Protein AF-0000000083313958 (afdb_homodimer)

InterPro domains:
  IPR000086 NUDIX hydrolase domain [PF00293] (34-151)
  IPR000086 NUDIX hydrolase domain [PS51462] (20-155)
  IPR015797 NUDIX hydrolase-like domain superfamily [SSF55811] (18-165)
  IPR020084 NUDIX hydrolase, conserved site [PS00893] (59-80)

Secondary structure (DSSP, 8-state):
-BGGGG----TT-----EEEEEEEEEEEE-TTT--EEEEEEEEPTT-SSSTT-EE-EEEEPPTTS-HHHHHHHHHHHHH----S--EEEEEEEE-----TTSPPPEEEEEEEEEE-S------BTTEEEEEEEGGGGGGS-B-TTHHHHHHHHHS-SSPEEEEEEE-TTSBEEEEEEESS----/-BGGGG----TT-----EEEEEEEEEEEE-TTT--EEEEEEEEPTT-SSSTT-EE-EEEEPPTTS-HHHHHHHHHHHHH----S--EEEEEEEE-----TTSPPPEEEEEEEEEE-S------BTTEEEEEEEGGGGGGS-B-TTHHHHHHHHHS-SSPEEEEEEE-TTSBEEEEEEESS----

Sequence (368 aa):
MNVSEQGVPGPGQRRHQVIPRTLIFLTSVNPTTGGREVLLLKGAPTKRLWANRYNGLGGHVEADEDIHSAARRELREEAGIQVDRLTLRGIVHIQTSTDEQAPRPGVLVFVFHGVSPSREVQTTDEGTPEWIPVNALGSYPLVDDLYELIPRALRPGPIFFGHYRPLADGTMAYAFTEGGDDPGMNVSEQGVPGPGQRRHQVIPRTLIFLTSVNPTTGGREVLLLKGAPTKRLWANRYNGLGGHVEADEDIHSAARRELREEAGIQVDRLTLRGIVHIQTSTDEQAPRPGVLVFVFHGVSPSREVQTTDEGTPEWIPVNALGSYPLVDDLYELIPRALRPGPIFFGHYRPLADGTMAYAFTEGGDDPG

Nearest PDB structures (foldseek):
  3fk9-assembly1_B  TM=8.523E-01  e=1.141E-11  Halalkalibacterium halodurans
  6jvf-assembly2_B  TM=8.477E-01  e=6.234E-11  Homo sapiens
  5lpg-assembly1_B  TM=7.234E-01  e=1.443E-08  Homo sapiens
  6uuf-assembly1_A  TM=7.172E-01  e=6.236E-08  Mycolicibacterium smegmatis MC2 155
  2azw-assembly1_A  TM=6.202E-01  e=2.971E-06  Enterococcus faecalis V583

Foldseek 3Di:
DDPVPPPDDDPPDDDAAAWEKEFEWEWEADPVPRFIWTKWFQADCPDPPNHRATGGFITGDDPPDDPVVRRQVRCCQAWVFGFDDKDFAEKEWEQDDPDPVDGDHTYIYTYIYYYGPDPHTDHDPGGDIDIGGPVCVVVGRHDVCCVVVVVSNPDDDAHKYKYWDADPVGHTDIDMDGPDDDPD/DDPVPPPDDDDPDDDAAAWEKEFEWEWEQDPVPRFIWTKWFQADCPDPPNHRATGGFITGDDPPDDPVVRRQVRCCQAWVFGFDDKDFAEKEWEQDDPDPVDGDHTYIYTYIYYYGPDPHTDHDPGGDIDIGGPVCCVVGRHDVCCVVVVVSNVDDDAHKYKYWDADPVGHTDIDMDGPPDDPD

Structure (mmCIF, N/CA/C/O backbone):
data_AF-0000000083313958-model_v1
#
loop_
_entity.id
_entity.type
_entity.pdbx_description
1 polymer 'NUDIX domain-containing protein'
#
loop_
_atom_site.group_PDB
_atom_site.id
_atom_site.type_symbol
_atom_site.label_atom_id
_atom_site.label_alt_id
_atom_site.label_comp_id
_atom_site.label_asym_id
_atom_site.label_entity_id
_atom_site.label_seq_id
_atom_site.pdbx_PDB_ins_code
_atom_site.Cartn_x
_atom_site.Cartn_y
_atom_site.Cartn_z
_atom_site.occupancy
_atom_site.B_iso_or_equiv
_atom_site.auth_seq_id
_atom_site.auth_comp_id
_atom_site.auth_asym_id
_atom_site.auth_atom_id
_atom_site.pdbx_PDB_model_num
ATOM 1 N N . MET A 1 1 ? -13.508 -5.941 -16.672 1 72 1 MET A N 1
ATOM 2 C CA . MET A 1 1 ? -13.953 -6.023 -15.289 1 72 1 MET A CA 1
ATOM 3 C C . MET A 1 1 ? -14.953 -4.918 -14.977 1 72 1 MET A C 1
ATOM 5 O O . MET A 1 1 ? -14.82 -3.795 -15.469 1 72 1 MET A O 1
ATOM 9 N N . ASN A 1 2 ? -16.031 -5.32 -14.273 1 76.75 2 ASN A N 1
ATOM 10 C CA . ASN A 1 2 ? -17.125 -4.387 -13.977 1 76.75 2 ASN A CA 1
ATOM 11 C C . ASN A 1 2 ? -17.016 -3.846 -12.547 1 76.75 2 ASN A C 1
ATOM 13 O O . ASN A 1 2 ? -16.438 -4.488 -11.68 1 76.75 2 ASN A O 1
ATOM 17 N N . VAL A 1 3 ? -17.578 -2.658 -12.391 1 74.31 3 VAL A N 1
ATOM 18 C CA . VAL A 1 3 ? -17.609 -2.004 -11.086 1 74.31 3 VAL A CA 1
ATOM 19 C C . VAL A 1 3 ? -18.281 -2.922 -10.062 1 74.31 3 VAL A C 1
ATOM 21 O O . VAL A 1 3 ? -17.828 -3.01 -8.914 1 74.31 3 VAL A O 1
ATOM 24 N N . SER A 1 4 ? -19.359 -3.621 -10.445 1 70.12 4 SER A N 1
ATOM 25 C CA . SER A 1 4 ? -20.125 -4.48 -9.555 1 70.12 4 SER A CA 1
ATOM 26 C C . SER A 1 4 ? -19.297 -5.66 -9.07 1 70.12 4 SER A C 1
ATOM 28 O O . SER A 1 4 ? -19.625 -6.293 -8.062 1 70.12 4 SER A O 1
ATOM 30 N N . GLU A 1 5 ? -18.125 -5.898 -9.711 1 72.81 5 GLU A N 1
ATOM 31 C CA . GLU A 1 5 ? -17.297 -7.062 -9.414 1 72.81 5 GLU A CA 1
ATOM 32 C C . GLU A 1 5 ? -16.219 -6.727 -8.383 1 72.81 5 GLU A C 1
ATOM 34 O O . GLU A 1 5 ? -15.422 -7.59 -8 1 72.81 5 GLU A O 1
ATOM 39 N N . GLN A 1 6 ? -16.156 -5.516 -7.887 1 71.31 6 GLN A N 1
ATOM 40 C CA . GLN A 1 6 ? -15.062 -5.094 -7.027 1 71.31 6 GLN A CA 1
ATOM 41 C C . GLN A 1 6 ? -15.305 -5.504 -5.578 1 71.31 6 GLN A C 1
ATOM 43 O O . GLN A 1 6 ? -14.445 -5.305 -4.719 1 71.31 6 GLN A O 1
ATOM 48 N N . GLY A 1 7 ? -16.312 -6.312 -5.195 1 60.56 7 GLY A N 1
ATOM 49 C CA . GLY A 1 7 ? -16.547 -6.938 -3.902 1 60.56 7 GLY A CA 1
ATOM 50 C C . GLY A 1 7 ? -16.75 -5.934 -2.781 1 60.56 7 GLY A C 1
ATOM 51 O O . GLY A 1 7 ? -16.328 -6.172 -1.647 1 60.56 7 GLY A O 1
ATOM 52 N N . VAL A 1 8 ? -17.172 -4.691 -2.996 1 63.84 8 VAL A N 1
ATOM 53 C CA . VAL A 1 8 ? -17.484 -3.764 -1.915 1 63.84 8 VAL A CA 1
ATOM 54 C C . VAL A 1 8 ? -18.75 -4.242 -1.187 1 63.84 8 VAL A C 1
ATOM 56 O O . VAL A 1 8 ? -19.75 -4.566 -1.82 1 63.84 8 VAL A O 1
ATOM 59 N N . PRO A 1 9 ? -18.453 -4.578 0.183 1 59.84 9 PRO A N 1
ATOM 60 C CA . PRO A 1 9 ? -19.594 -5.141 0.906 1 59.84 9 PRO A CA 1
ATOM 61 C C . PRO A 1 9 ? -20.828 -4.25 0.837 1 59.84 9 PRO A C 1
ATOM 63 O O . PRO A 1 9 ? -20.703 -3.023 0.768 1 59.84 9 PRO A O 1
ATOM 66 N N . GLY A 1 10 ? -21.922 -4.922 0.506 1 53.38 10 GLY A N 1
ATOM 67 C CA . GLY A 1 10 ? -23.188 -4.211 0.633 1 53.38 10 GLY A CA 1
ATOM 68 C C . GLY A 1 10 ? -23.422 -3.658 2.027 1 53.38 10 GLY A C 1
ATOM 69 O O . GLY A 1 10 ? -22.578 -3.795 2.906 1 53.38 10 GLY A O 1
ATOM 70 N N . PRO A 1 11 ? -24.609 -2.922 2.213 1 52.34 11 PRO A N 1
ATOM 71 C CA . PRO A 1 11 ? -25.047 -2.449 3.533 1 52.34 11 PRO A CA 1
ATOM 72 C C . PRO A 1 11 ? -25.094 -3.57 4.57 1 52.34 11 PRO A C 1
ATOM 74 O O . PRO A 1 11 ? -25.656 -4.637 4.301 1 52.34 11 PRO A O 1
ATOM 77 N N . GLY A 1 12 ? -24.125 -3.645 5.66 1 53.22 12 GLY A N 1
ATOM 78 C CA . GLY A 1 12 ? -24.125 -4.617 6.746 1 53.22 12 GLY A CA 1
ATOM 79 C C . GLY A 1 12 ? -22.797 -5.336 6.887 1 53.22 12 GLY A C 1
ATOM 80 O O . GLY A 1 12 ? -22.5 -5.906 7.938 1 53.22 12 GLY A O 1
ATOM 81 N N . GLN A 1 13 ? -22.188 -5.77 5.875 1 56.41 13 GLN A N 1
ATOM 82 C CA . GLN A 1 13 ? -20.906 -6.43 6.035 1 56.41 13 GLN A CA 1
ATOM 83 C C . GLN A 1 13 ? -19.781 -5.414 6.285 1 56.41 13 GLN A C 1
ATOM 85 O O . GLN A 1 13 ? -19.609 -4.473 5.508 1 56.41 13 GLN A O 1
ATOM 90 N N . ARG A 1 14 ? -19.297 -5.508 7.5 1 66.12 14 ARG A N 1
ATOM 91 C CA . ARG A 1 14 ? -18.328 -4.496 7.898 1 66.12 14 ARG A CA 1
ATOM 92 C C . ARG A 1 14 ? -16.906 -4.926 7.535 1 66.12 14 ARG A C 1
ATOM 94 O O . ARG A 1 14 ? -16.438 -5.965 8 1 66.12 14 ARG A O 1
ATOM 101 N N . ARG A 1 15 ? -16.484 -4.547 6.348 1 81.12 15 ARG A N 1
ATOM 102 C CA . ARG A 1 15 ? -15.078 -4.738 6.039 1 81.12 15 ARG A CA 1
ATOM 103 C C . ARG A 1 15 ? -14.234 -3.598 6.605 1 81.12 15 ARG A C 1
ATOM 105 O O . ARG A 1 15 ? -14.688 -2.453 6.664 1 81.12 15 ARG A O 1
ATOM 112 N N . HIS A 1 16 ? -13.086 -4.051 7.027 1 89.06 16 HIS A N 1
ATOM 113 C CA . HIS A 1 16 ? -12.172 -3.041 7.547 1 89.06 16 HIS A CA 1
ATOM 114 C C . HIS A 1 16 ? -11.852 -1.988 6.492 1 89.06 16 HIS A C 1
ATOM 116 O O . HIS A 1 16 ? -11.516 -2.326 5.355 1 89.06 16 HIS A O 1
ATOM 122 N N . GLN A 1 17 ? -12.016 -0.768 6.82 1 91.25 17 GLN A N 1
ATOM 123 C CA . GLN A 1 17 ? -11.727 0.348 5.926 1 91.25 17 GLN A CA 1
ATOM 124 C C . GLN A 1 17 ? -10.57 1.191 6.457 1 91.25 17 GLN A C 1
ATOM 126 O O . GLN A 1 17 ? -10.328 1.225 7.664 1 91.25 17 GLN A O 1
ATOM 131 N N . VAL A 1 18 ? -9.891 1.816 5.543 1 94.06 18 VAL A N 1
ATOM 132 C CA . VAL A 1 18 ? -8.758 2.65 5.926 1 94.06 18 VAL A CA 1
ATOM 133 C C . VAL A 1 18 ? -8.781 3.949 5.125 1 94.06 18 VAL A C 1
ATOM 135 O O . VAL A 1 18 ? -9.391 4.02 4.059 1 94.06 18 VAL A O 1
ATOM 138 N N . ILE A 1 19 ? -8.156 4.957 5.688 1 94.12 19 ILE A N 1
ATOM 139 C CA . ILE A 1 19 ? -7.883 6.211 4.988 1 94.12 19 ILE A CA 1
ATOM 140 C C . ILE A 1 19 ? -6.441 6.219 4.484 1 94.12 19 ILE A C 1
ATOM 142 O O . ILE A 1 19 ? -5.5 6.188 5.277 1 94.12 19 ILE A O 1
ATOM 146 N N . PRO A 1 20 ? -6.242 6.234 3.182 1 97.12 20 PRO A N 1
ATOM 147 C CA . PRO A 1 20 ? -4.875 6.262 2.654 1 97.12 20 PRO A CA 1
ATOM 148 C C . PRO A 1 20 ? -4.242 7.648 2.725 1 97.12 20 PRO A C 1
ATOM 150 O O . PRO A 1 20 ? -4.91 8.648 2.443 1 97.12 20 PRO A O 1
ATOM 153 N N . ARG A 1 21 ? -2.955 7.711 3.119 1 97.38 21 ARG A N 1
ATOM 154 C CA . ARG A 1 21 ? -2.154 8.93 3.188 1 97.38 21 ARG A CA 1
ATOM 155 C C . ARG A 1 21 ? -0.746 8.688 2.652 1 97.38 21 ARG A C 1
ATOM 157 O O . ARG A 1 21 ? -0.232 7.57 2.721 1 97.38 21 ARG A O 1
ATOM 164 N N . THR A 1 22 ? -0.188 9.703 2.121 1 98 22 THR A N 1
ATOM 165 C CA . THR A 1 22 ? 1.212 9.641 1.717 1 98 22 THR A CA 1
ATOM 166 C C . THR A 1 22 ? 2.1 10.391 2.707 1 98 22 THR A C 1
ATOM 168 O O . THR A 1 22 ? 1.655 11.344 3.344 1 98 22 THR A O 1
ATOM 171 N N . LEU A 1 23 ? 3.227 9.938 2.938 1 98.31 23 LEU A N 1
ATOM 172 C CA . LEU A 1 23 ? 4.32 10.555 3.678 1 98.31 23 LEU A CA 1
ATOM 173 C C . LEU A 1 23 ? 5.613 10.508 2.875 1 98.31 23 LEU A C 1
ATOM 175 O O . LEU A 1 23 ? 6.086 9.43 2.506 1 98.31 23 LEU A O 1
ATOM 179 N N . ILE A 1 24 ? 6.164 11.594 2.584 1 97.62 24 ILE A N 1
ATOM 180 C CA . ILE A 1 24 ? 7.262 11.688 1.63 1 97.62 24 ILE A CA 1
ATOM 181 C C . ILE A 1 24 ? 8.484 12.312 2.307 1 97.62 24 ILE A C 1
ATOM 183 O O . ILE A 1 24 ? 8.375 13.367 2.939 1 97.62 24 ILE A O 1
ATOM 187 N N . PHE A 1 25 ? 9.57 11.711 2.176 1 97.94 25 PHE A N 1
ATOM 188 C CA . PHE A 1 25 ? 10.859 12.242 2.586 1 97.94 25 PHE A CA 1
ATOM 189 C C . PHE A 1 25 ? 11.742 12.516 1.374 1 97.94 25 PHE A C 1
ATOM 191 O O . PHE A 1 25 ? 12.141 11.586 0.669 1 97.94 25 PHE A O 1
ATOM 198 N N . LEU A 1 26 ? 12.016 13.734 1.1 1 96.81 26 LEU A N 1
ATOM 199 C CA . LEU A 1 26 ? 12.984 14.117 0.077 1 96.81 26 LEU A CA 1
ATOM 200 C C . LEU A 1 26 ? 14.352 14.391 0.696 1 96.81 26 LEU A C 1
ATOM 202 O O . LEU A 1 26 ? 14.445 15.023 1.748 1 96.81 26 LEU A O 1
ATOM 206 N N . THR A 1 27 ? 15.352 13.891 0.06 1 97.06 27 THR A N 1
ATOM 207 C CA . THR A 1 27 ? 16.703 14.164 0.546 1 97.06 27 THR A CA 1
ATOM 208 C C . THR A 1 27 ? 17.531 14.891 -0.515 1 97.06 27 THR A C 1
ATOM 210 O O . THR A 1 27 ? 17.188 14.852 -1.7 1 97.06 27 THR A O 1
ATOM 213 N N . SER A 1 28 ? 18.469 15.578 -0.057 1 96.19 28 SER A N 1
ATOM 214 C CA . SER A 1 28 ? 19.469 16.25 -0.876 1 96.19 28 SER A CA 1
ATOM 215 C C . SER A 1 28 ? 20.781 16.406 -0.125 1 96.19 28 SER A C 1
ATOM 217 O O . SER A 1 28 ? 20.828 16.25 1.098 1 96.19 28 SER A O 1
ATOM 219 N N . VAL A 1 29 ? 21.812 16.656 -0.893 1 95.62 29 VAL A N 1
ATOM 220 C CA . VAL A 1 29 ? 23.109 16.906 -0.287 1 95.62 29 VAL A CA 1
ATOM 221 C C . VAL A 1 29 ? 23.328 18.406 -0.127 1 95.62 29 VAL A C 1
ATOM 223 O O . VAL A 1 29 ? 23.141 19.172 -1.078 1 95.62 29 VAL A O 1
ATOM 226 N N . ASN A 1 30 ? 23.609 18.844 1.116 1 95.69 30 ASN A N 1
ATOM 227 C CA . ASN A 1 30 ? 24 20.219 1.345 1 95.69 30 ASN A CA 1
ATOM 228 C C . ASN A 1 30 ? 25.297 20.562 0.627 1 95.69 30 ASN A C 1
ATOM 230 O O . ASN A 1 30 ? 26.344 19.984 0.916 1 95.69 30 ASN A O 1
ATOM 234 N N . PRO A 1 31 ? 25.172 21.516 -0.293 1 93.88 31 PRO A N 1
ATOM 235 C CA . PRO A 1 31 ? 26.375 21.797 -1.085 1 93.88 31 PRO A CA 1
ATOM 236 C C . PRO A 1 31 ? 27.5 22.375 -0.248 1 93.88 31 PRO A C 1
ATOM 238 O O . PRO A 1 31 ? 28.672 22.297 -0.642 1 93.88 31 PRO A O 1
ATOM 241 N N . THR A 1 32 ? 27.219 22.984 0.85 1 94.88 32 THR A N 1
ATOM 242 C CA . THR A 1 32 ? 28.234 23.625 1.696 1 94.88 32 THR A CA 1
ATOM 243 C C . THR A 1 32 ? 28.875 22.594 2.621 1 94.88 32 THR A C 1
ATOM 245 O O . THR A 1 32 ? 30.109 22.5 2.682 1 94.88 32 THR A O 1
ATOM 248 N N . THR A 1 33 ? 28.109 21.75 3.287 1 94.75 33 THR A N 1
ATOM 249 C CA . THR A 1 33 ? 28.609 20.844 4.309 1 94.75 33 THR A CA 1
ATOM 250 C C . THR A 1 33 ? 28.875 19.469 3.723 1 94.75 33 THR A C 1
ATOM 252 O O . THR A 1 33 ? 29.594 18.656 4.32 1 94.75 33 THR A O 1
ATOM 255 N N . GLY A 1 34 ? 28.219 19.109 2.561 1 94.81 34 GLY A N 1
ATOM 256 C CA . GLY A 1 34 ? 28.312 17.797 1.972 1 94.81 34 GLY A CA 1
ATOM 257 C C . GLY A 1 34 ? 27.422 16.766 2.65 1 94.81 34 GLY A C 1
ATOM 258 O O . GLY A 1 34 ? 27.344 15.617 2.221 1 94.81 34 GLY A O 1
ATOM 259 N N . GLY A 1 35 ? 26.75 17.172 3.721 1 96.06 35 GLY A N 1
ATOM 260 C CA . GLY A 1 35 ? 25.906 16.266 4.484 1 96.06 35 GLY A CA 1
ATOM 261 C C . GLY A 1 35 ? 24.562 16.016 3.838 1 96.06 35 GLY A C 1
ATOM 262 O O . GLY A 1 35 ? 24.047 16.859 3.104 1 96.06 35 GLY A O 1
ATOM 263 N N . ARG A 1 36 ? 24.047 14.812 4.082 1 96.62 36 ARG A N 1
ATOM 264 C CA . ARG A 1 36 ? 22.703 14.477 3.615 1 96.62 36 ARG A CA 1
ATOM 265 C C . ARG A 1 36 ? 21.641 15.141 4.492 1 96.62 36 ARG A C 1
ATOM 267 O O . ARG A 1 36 ? 21.734 15.094 5.719 1 96.62 36 ARG A O 1
ATOM 274 N N . GLU A 1 37 ? 20.688 15.805 3.846 1 98.06 37 GLU A N 1
ATOM 275 C CA . GLU A 1 37 ? 19.578 16.453 4.555 1 98.06 37 GLU A CA 1
ATOM 276 C C . GLU A 1 37 ? 18.234 15.938 4.051 1 98.06 37 GLU A C 1
ATOM 278 O O . GLU A 1 37 ? 18.125 15.484 2.912 1 98.06 37 GLU A O 1
ATOM 283 N N . VAL A 1 38 ? 17.266 15.953 4.934 1 98.19 38 VAL A N 1
ATOM 284 C CA . VAL A 1 38 ? 15.906 15.555 4.602 1 98.19 38 VAL A CA 1
ATOM 285 C C . VAL A 1 38 ? 14.977 16.766 4.715 1 98.19 38 VAL A C 1
ATOM 287 O O . VAL A 1 38 ? 15.094 17.562 5.645 1 98.19 38 VAL A O 1
ATOM 290 N N . LEU A 1 39 ? 14.102 16.922 3.713 1 97.25 39 LEU A N 1
ATOM 291 C CA . LEU A 1 39 ? 13.125 18 3.725 1 97.25 39 LEU A CA 1
ATOM 292 C C . LEU A 1 39 ? 11.945 17.656 4.625 1 97.25 39 LEU A C 1
ATOM 294 O O . LEU A 1 39 ? 11.273 16.641 4.422 1 97.25 39 LEU A O 1
ATOM 298 N N . LEU A 1 40 ? 11.68 18.453 5.629 1 97.25 40 LEU A N 1
ATOM 299 C CA . LEU A 1 40 ? 10.531 18.312 6.52 1 97.25 40 LEU A CA 1
ATOM 300 C C . LEU A 1 40 ? 9.711 19.594 6.566 1 97.25 40 LEU A C 1
ATOM 302 O O . LEU A 1 40 ? 10.18 20.656 6.156 1 97.25 40 LEU A O 1
ATOM 306 N N . LEU A 1 41 ? 8.516 19.438 6.891 1 95.31 41 LEU A N 1
ATOM 307 C CA . LEU A 1 41 ? 7.59 20.562 7.027 1 95.31 41 LEU A CA 1
ATOM 308 C C . LEU A 1 41 ? 7.355 20.891 8.5 1 95.31 41 LEU A C 1
ATOM 310 O O . LEU A 1 41 ? 6.852 20.062 9.25 1 95.31 41 LEU A O 1
ATOM 314 N N . LYS A 1 42 ? 7.75 22.062 8.883 1 93.75 42 LYS A N 1
ATOM 315 C CA . LYS A 1 42 ? 7.438 22.547 10.227 1 93.75 42 LYS A CA 1
ATOM 316 C C . LYS A 1 42 ? 6.008 23.078 10.305 1 93.75 42 LYS A C 1
ATOM 318 O O . LYS A 1 42 ? 5.656 24.031 9.617 1 93.75 42 LYS A O 1
ATOM 323 N N . GLY A 1 43 ? 5.23 22.422 11.148 1 89.12 43 GLY A N 1
ATOM 324 C CA . GLY A 1 43 ? 3.846 22.844 11.289 1 89.12 43 GLY A CA 1
ATOM 325 C C . GLY A 1 43 ? 3.707 24.281 11.758 1 89.12 43 GLY A C 1
ATOM 326 O O . GLY A 1 43 ? 4.473 24.734 12.609 1 89.12 43 GLY A O 1
ATOM 327 N N . ALA A 1 44 ? 2.736 24.938 11.172 1 85.94 44 ALA A N 1
ATOM 328 C CA . ALA A 1 44 ? 2.461 26.297 11.617 1 85.94 44 ALA A CA 1
ATOM 329 C C . ALA A 1 44 ? 2.047 26.328 13.086 1 85.94 44 ALA A C 1
ATOM 331 O O . ALA A 1 44 ? 1.425 25.375 13.578 1 85.94 44 ALA A O 1
ATOM 332 N N . PRO A 1 45 ? 2.328 27.438 13.781 1 84.75 45 PRO A N 1
ATOM 333 C CA . PRO A 1 45 ? 1.975 27.547 15.195 1 84.75 45 PRO A CA 1
ATOM 334 C C . PRO A 1 45 ? 0.469 27.469 15.438 1 84.75 45 PRO A C 1
ATOM 336 O O . PRO A 1 45 ? 0.035 27.125 16.547 1 84.75 45 PRO A O 1
ATOM 339 N N . THR A 1 46 ? -0.367 27.672 14.414 1 81.62 46 THR A N 1
ATOM 340 C CA . THR A 1 46 ? -1.816 27.734 14.562 1 81.62 46 THR A CA 1
ATOM 341 C C . THR A 1 46 ? -2.455 26.375 14.328 1 81.62 46 THR A C 1
ATOM 343 O O . THR A 1 46 ? -3.662 26.203 14.523 1 81.62 46 THR A O 1
ATOM 346 N N . LYS A 1 47 ? -1.603 25.422 13.906 1 78.38 47 LYS A N 1
ATOM 347 C CA . LYS A 1 47 ? -2.164 24.109 13.633 1 78.38 47 LYS A CA 1
ATOM 348 C C . LYS A 1 47 ? -2.666 23.438 14.914 1 78.38 47 LYS A C 1
ATOM 350 O O . LYS A 1 47 ? -2.062 23.609 15.977 1 78.38 47 LYS A O 1
ATOM 355 N N . ARG A 1 48 ? -3.811 22.781 14.711 1 72.31 48 ARG A N 1
ATOM 356 C CA . ARG A 1 48 ? -4.41 22.062 15.82 1 72.31 48 ARG A CA 1
ATOM 357 C C . ARG A 1 48 ? -3.518 20.906 16.266 1 72.31 48 ARG A C 1
ATOM 359 O O . ARG A 1 48 ? -3.32 20.688 17.469 1 72.31 48 ARG A O 1
ATOM 366 N N . LEU A 1 49 ? -2.996 20.203 15.273 1 74.69 49 LEU A N 1
ATOM 367 C CA . LEU A 1 49 ? -2.174 19.047 15.57 1 74.69 49 LEU A CA 1
ATOM 368 C C . LEU A 1 49 ? -0.71 19.312 15.234 1 74.69 49 LEU A C 1
ATOM 370 O O . LEU A 1 49 ? -0.405 19.875 14.18 1 74.69 49 LEU A O 1
ATOM 374 N N . TRP A 1 50 ? 0.168 18.953 16.172 1 81.81 50 TRP A N 1
ATOM 375 C CA . TRP A 1 50 ? 1.615 18.938 15.984 1 81.81 50 TRP A CA 1
ATOM 376 C C . TRP A 1 50 ? 2.119 20.344 15.633 1 81.81 50 TRP A C 1
ATOM 378 O O . TRP A 1 50 ? 2.936 20.5 14.719 1 81.81 50 TRP A O 1
ATOM 388 N N . ALA A 1 51 ? 1.566 21.359 16.281 1 81.75 51 ALA A N 1
ATOM 389 C CA . ALA A 1 51 ? 2.061 22.719 16.094 1 81.75 51 ALA A CA 1
ATOM 390 C C . ALA A 1 51 ? 3.557 22.797 16.391 1 81.75 51 ALA A C 1
ATOM 392 O O . ALA A 1 51 ? 4.035 22.266 17.375 1 81.75 51 ALA A O 1
ATOM 393 N N . ASN A 1 52 ? 4.242 23.344 15.398 1 89.38 52 ASN A N 1
ATOM 394 C CA . ASN A 1 52 ? 5.668 23.641 15.516 1 89.38 52 ASN A CA 1
ATOM 395 C C . ASN A 1 52 ? 6.512 22.375 15.484 1 89.38 52 ASN A C 1
ATOM 397 O O . ASN A 1 52 ? 7.695 22.391 15.828 1 89.38 52 ASN A O 1
ATOM 401 N N . ARG A 1 53 ? 5.941 21.281 15.203 1 93.56 53 ARG A N 1
ATOM 402 C CA . ARG A 1 53 ? 6.691 20.047 15.031 1 93.56 53 ARG A CA 1
ATOM 403 C C . ARG A 1 53 ? 6.953 19.75 13.555 1 93.56 53 ARG A C 1
ATOM 405 O O . ARG A 1 53 ? 6.242 20.266 12.688 1 93.56 53 ARG A O 1
ATOM 412 N N . TYR A 1 54 ? 8.039 19.016 13.367 1 95.94 54 TYR A N 1
ATOM 413 C CA . TYR A 1 54 ? 8.414 18.672 12 1 95.94 54 TYR A CA 1
ATOM 414 C C . TYR A 1 54 ? 7.766 17.359 11.578 1 95.94 54 TYR A C 1
ATOM 416 O O . TYR A 1 54 ? 7.77 16.391 12.336 1 95.94 54 TYR A O 1
ATOM 424 N N . ASN A 1 55 ? 7.172 17.406 10.461 1 95.75 55 ASN A N 1
ATOM 425 C CA . ASN A 1 55 ? 6.648 16.203 9.805 1 95.75 55 ASN A CA 1
ATOM 426 C C . ASN A 1 55 ? 7.164 16.078 8.375 1 95.75 55 ASN A C 1
ATOM 428 O O . ASN A 1 55 ? 7.785 17 7.848 1 95.75 55 ASN A O 1
ATOM 432 N N . GLY A 1 56 ? 7.008 14.883 7.828 1 97 56 GLY A N 1
ATOM 433 C CA . GLY A 1 56 ? 7.262 14.773 6.398 1 97 56 GLY A CA 1
ATOM 434 C C . GLY A 1 56 ? 6.262 15.547 5.559 1 97 56 GLY A C 1
ATOM 435 O O . GLY A 1 56 ? 5.352 16.188 6.094 1 97 56 GLY A O 1
ATOM 436 N N . LEU A 1 57 ? 6.516 15.555 4.297 1 95.81 57 LEU A N 1
ATOM 437 C CA . LEU A 1 57 ? 5.523 16.062 3.359 1 95.81 57 LEU A CA 1
ATOM 438 C C . LEU A 1 57 ? 4.496 14.992 3.014 1 95.81 57 LEU A C 1
ATOM 440 O O . LEU A 1 57 ? 4.734 13.805 3.232 1 95.81 57 LEU A O 1
ATOM 444 N N . GLY A 1 58 ? 3.436 15.344 2.518 1 95.88 58 GLY A N 1
ATOM 445 C CA . GLY A 1 58 ? 2.426 14.375 2.133 1 95.88 58 GLY A CA 1
ATOM 446 C C . GLY A 1 58 ? 1.019 14.789 2.51 1 95.88 58 GLY A C 1
ATOM 447 O O . GLY A 1 58 ? 0.786 15.945 2.875 1 95.88 58 GLY A O 1
ATOM 448 N N . GLY A 1 59 ? 0.101 13.875 2.373 1 94.88 59 GLY A N 1
ATOM 449 C CA . GLY A 1 59 ? -1.293 14.188 2.646 1 94.88 59 GLY A CA 1
ATOM 450 C C . GLY A 1 59 ? -2.248 13.102 2.176 1 94.88 59 GLY A C 1
ATOM 451 O O . GLY A 1 59 ? -1.882 11.93 2.111 1 94.88 59 GLY A O 1
ATOM 452 N N . HIS A 1 60 ? -3.451 13.523 1.982 1 94 60 HIS A N 1
ATOM 453 C CA . HIS A 1 60 ? -4.523 12.586 1.681 1 94 60 HIS A CA 1
ATOM 454 C C . HIS A 1 60 ? -4.469 12.133 0.225 1 94 60 HIS A C 1
ATOM 456 O O . HIS A 1 60 ? -4 12.875 -0.642 1 94 60 HIS A O 1
ATOM 462 N N . VAL A 1 61 ? -4.906 10.945 -0.006 1 95.5 61 VAL A N 1
ATOM 463 C CA . VAL A 1 61 ? -5.102 10.414 -1.353 1 95.5 61 VAL A CA 1
ATOM 464 C C . VAL A 1 61 ? -6.547 10.648 -1.793 1 95.5 61 VAL A C 1
ATOM 466 O O . VAL A 1 61 ? -7.48 10.422 -1.019 1 95.5 61 VAL A O 1
ATOM 469 N N . GLU A 1 62 ? -6.707 11.141 -2.996 1 92.62 62 GLU A N 1
ATOM 470 C CA . GLU A 1 62 ? -8.047 11.359 -3.529 1 92.62 62 GLU A CA 1
ATOM 471 C C . GLU A 1 62 ? -8.547 10.141 -4.297 1 92.62 62 GLU A C 1
ATOM 473 O O . GLU A 1 62 ? -7.75 9.289 -4.703 1 92.62 62 GLU A O 1
ATOM 478 N N . ALA A 1 63 ? -9.82 10.055 -4.523 1 89.81 63 ALA A N 1
ATOM 479 C CA . ALA A 1 63 ? -10.445 8.875 -5.117 1 89.81 63 ALA A CA 1
ATOM 480 C C . ALA A 1 63 ? -10 8.688 -6.566 1 89.81 63 ALA A C 1
ATOM 482 O O . ALA A 1 63 ? -9.945 7.562 -7.062 1 89.81 63 ALA A O 1
ATOM 483 N N . ASP A 1 64 ? -9.617 9.719 -7.25 1 90.75 64 ASP A N 1
ATOM 484 C CA . ASP A 1 64 ? -9.398 9.68 -8.695 1 90.75 64 ASP A CA 1
ATOM 485 C C . ASP A 1 64 ? -7.906 9.617 -9.016 1 90.75 64 ASP A C 1
ATOM 487 O O . ASP A 1 64 ? -7.484 9.984 -10.117 1 90.75 64 ASP A O 1
ATOM 491 N N . GLU A 1 65 ? -7.082 9.156 -8.102 1 93.38 65 GLU A N 1
ATOM 492 C CA . GLU A 1 65 ? -5.648 9.039 -8.336 1 93.38 65 GLU A CA 1
ATOM 493 C C . GLU A 1 65 ? -5.07 7.797 -7.668 1 93.38 65 GLU A C 1
ATOM 495 O O . GLU A 1 65 ? -5.688 7.23 -6.762 1 93.38 65 GLU A O 1
ATOM 500 N N . ASP A 1 66 ? -3.91 7.363 -8.195 1 93.69 66 ASP A N 1
ATOM 501 C CA . ASP A 1 66 ? -3.182 6.309 -7.492 1 93.69 66 ASP A CA 1
ATOM 502 C C . ASP A 1 66 ? -2.268 6.898 -6.418 1 93.69 66 ASP A C 1
ATOM 504 O O . ASP A 1 66 ? -2.09 8.117 -6.348 1 93.69 66 ASP A O 1
ATOM 508 N N . ILE A 1 67 ? -1.648 6.031 -5.645 1 95.88 67 ILE A N 1
ATOM 509 C CA . ILE A 1 67 ? -0.885 6.422 -4.465 1 95.88 67 ILE A CA 1
ATOM 510 C C . ILE A 1 67 ? 0.331 7.246 -4.883 1 95.88 67 ILE A C 1
ATOM 512 O O . ILE A 1 67 ? 0.685 8.227 -4.223 1 95.88 67 ILE A O 1
ATOM 516 N N . HIS A 1 68 ? 0.99 6.855 -5.973 1 96 68 HIS A N 1
ATOM 517 C CA . HIS A 1 68 ? 2.18 7.547 -6.457 1 96 68 HIS A CA 1
ATOM 518 C C . HIS A 1 68 ? 1.841 8.953 -6.945 1 96 68 HIS A C 1
ATOM 520 O O . HIS A 1 68 ? 2.553 9.914 -6.633 1 96 68 HIS A O 1
ATOM 526 N N . SER A 1 69 ? 0.764 9.047 -7.715 1 94.44 69 SER A N 1
ATOM 527 C CA . SER A 1 69 ? 0.307 10.344 -8.203 1 94.44 69 SER A CA 1
ATOM 528 C C . SER A 1 69 ? -0.054 11.273 -7.055 1 94.44 69 SER A C 1
ATOM 530 O O . SER A 1 69 ? 0.219 12.477 -7.113 1 94.44 69 SER A O 1
ATOM 532 N N . ALA A 1 70 ? -0.689 10.711 -6.016 1 95.75 70 ALA A N 1
ATOM 533 C CA . ALA A 1 70 ? -1.018 11.5 -4.832 1 95.75 70 ALA A CA 1
ATOM 534 C C . ALA A 1 70 ? 0.241 12.07 -4.184 1 95.75 70 ALA A C 1
ATOM 536 O O . ALA A 1 70 ? 0.279 13.25 -3.818 1 95.75 70 ALA A O 1
ATOM 537 N N . ALA A 1 71 ? 1.284 11.227 -4.07 1 96.25 71 ALA A N 1
ATOM 538 C CA . ALA A 1 71 ? 2.545 11.672 -3.48 1 96.25 71 ALA A CA 1
ATOM 539 C C . ALA A 1 71 ? 3.145 12.828 -4.266 1 96.25 71 ALA A C 1
ATOM 541 O O . ALA A 1 71 ? 3.551 13.836 -3.686 1 96.25 71 ALA A O 1
ATOM 542 N N . ARG A 1 72 ? 3.121 12.727 -5.562 1 94.19 72 ARG A N 1
ATOM 543 C CA . ARG A 1 72 ? 3.689 13.766 -6.422 1 94.19 72 ARG A CA 1
ATOM 544 C C . ARG A 1 72 ? 2.885 15.055 -6.324 1 94.19 72 ARG A C 1
ATOM 546 O O . ARG A 1 72 ? 3.455 16.156 -6.281 1 94.19 72 ARG A O 1
ATOM 553 N N . ARG A 1 73 ? 1.59 14.914 -6.301 1 94.5 73 ARG A N 1
ATOM 554 C CA . ARG A 1 73 ? 0.729 16.078 -6.191 1 94.5 73 ARG A CA 1
ATOM 555 C C . ARG A 1 73 ? 0.962 16.812 -4.871 1 94.5 73 ARG A C 1
ATOM 557 O O . ARG A 1 73 ? 1.118 18.031 -4.852 1 94.5 73 ARG A O 1
ATOM 564 N N . GLU A 1 74 ? 0.977 16.078 -3.775 1 94.75 74 GLU A N 1
ATOM 565 C CA . GLU A 1 74 ? 1.183 16.656 -2.457 1 94.75 74 GLU A CA 1
ATOM 566 C C . GLU A 1 74 ? 2.525 17.375 -2.377 1 94.75 74 GLU A C 1
ATOM 568 O O . GLU A 1 74 ? 2.635 18.438 -1.745 1 94.75 74 GLU A O 1
ATOM 573 N N . LEU A 1 75 ? 3.574 16.828 -2.986 1 92.62 75 LEU A N 1
ATOM 574 C CA . LEU A 1 75 ? 4.883 17.469 -3.008 1 92.62 75 LEU A CA 1
ATOM 575 C C . LEU A 1 75 ? 4.816 18.812 -3.713 1 92.62 75 LEU A C 1
ATOM 577 O O . LEU A 1 75 ? 5.383 19.797 -3.232 1 92.62 75 LEU A O 1
ATOM 581 N N . ARG A 1 76 ? 4.141 18.812 -4.824 1 90.75 76 ARG A N 1
ATOM 582 C CA . ARG A 1 76 ? 3.977 20.062 -5.566 1 90.75 76 ARG A CA 1
ATOM 583 C C . ARG A 1 76 ? 3.189 21.078 -4.754 1 90.75 76 ARG A C 1
ATOM 585 O O . ARG A 1 76 ? 3.568 22.25 -4.688 1 90.75 76 ARG A O 1
ATOM 592 N N . GLU A 1 77 ? 2.115 20.672 -4.121 1 91.62 77 GLU A N 1
ATOM 593 C CA . GLU A 1 77 ? 1.236 21.562 -3.371 1 91.62 77 GLU A CA 1
ATOM 594 C C . GLU A 1 77 ? 1.937 22.109 -2.133 1 91.62 77 GLU A C 1
ATOM 596 O O . GLU A 1 77 ? 1.788 23.297 -1.805 1 91.62 77 GLU A O 1
ATOM 601 N N . GLU A 1 78 ? 2.666 21.297 -1.438 1 91.5 78 GLU A N 1
ATOM 602 C CA . GLU A 1 78 ? 3.195 21.688 -0.132 1 91.5 78 GLU A CA 1
ATOM 603 C C . GLU A 1 78 ? 4.566 22.344 -0.263 1 91.5 78 GLU A C 1
ATOM 605 O O . GLU A 1 78 ? 5 23.062 0.632 1 91.5 78 GLU A O 1
ATOM 610 N N . ALA A 1 79 ? 5.352 22.078 -1.349 1 89.88 79 ALA A N 1
ATOM 611 C CA . ALA A 1 79 ? 6.727 22.562 -1.396 1 89.88 79 ALA A CA 1
ATOM 612 C C . ALA A 1 79 ? 7.082 23.062 -2.789 1 89.88 79 ALA A C 1
ATOM 614 O O . ALA A 1 79 ? 8.188 23.578 -3.012 1 89.88 79 ALA A O 1
ATOM 615 N N . GLY A 1 80 ? 6.191 22.922 -3.766 1 88.31 80 GLY A N 1
ATOM 616 C CA . GLY A 1 80 ? 6.48 23.328 -5.129 1 88.31 80 GLY A CA 1
ATOM 617 C C . GLY A 1 80 ? 7.551 22.5 -5.797 1 88.31 80 GLY A C 1
ATOM 618 O O . GLY A 1 80 ? 8.258 22.969 -6.688 1 88.31 80 GLY A O 1
ATOM 619 N N . ILE A 1 81 ?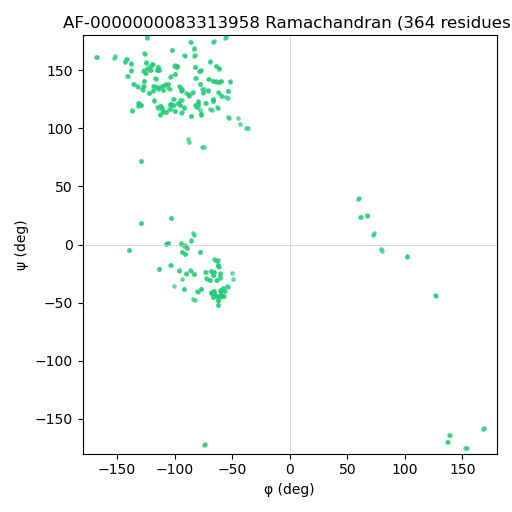 7.746 21.281 -5.367 1 89.06 81 ILE A N 1
ATOM 620 C CA . ILE A 1 81 ? 8.828 20.438 -5.852 1 89.06 81 ILE A CA 1
ATOM 621 C C . ILE A 1 81 ? 8.266 19.328 -6.742 1 89.06 81 ILE A C 1
ATOM 623 O O . ILE A 1 81 ? 7.215 18.766 -6.441 1 89.06 81 ILE A O 1
ATOM 627 N N . GLN A 1 82 ? 8.961 19.125 -7.801 1 87.25 82 GLN A N 1
ATOM 628 C CA . GLN A 1 82 ? 8.711 17.984 -8.664 1 87.25 82 GLN A CA 1
ATOM 629 C C . GLN A 1 82 ? 9.93 17.062 -8.727 1 87.25 82 GLN A C 1
ATOM 631 O O . GLN A 1 82 ? 11.055 17.516 -8.922 1 87.25 82 GLN A O 1
ATOM 636 N N . VAL A 1 83 ? 9.695 15.852 -8.391 1 86.31 83 VAL A N 1
ATOM 637 C CA . VAL A 1 83 ? 10.797 14.906 -8.43 1 86.31 83 VAL A CA 1
ATOM 638 C C . VAL A 1 83 ? 10.523 13.836 -9.492 1 86.31 83 VAL A C 1
ATOM 640 O O . VAL A 1 83 ? 9.367 13.5 -9.758 1 86.31 83 VAL A O 1
ATOM 643 N N . ASP A 1 84 ? 11.609 13.297 -10.078 1 77.75 84 ASP A N 1
ATOM 644 C CA . ASP A 1 84 ? 11.531 12.305 -11.148 1 77.75 84 ASP A CA 1
ATOM 645 C C . ASP A 1 84 ? 11.188 10.922 -10.594 1 77.75 84 ASP A C 1
ATOM 647 O O . ASP A 1 84 ? 10.445 10.164 -11.219 1 77.75 84 ASP A O 1
ATOM 651 N N . ARG A 1 85 ? 11.773 10.656 -9.445 1 88.62 85 ARG A N 1
ATOM 652 C CA . ARG A 1 85 ? 11.625 9.312 -8.906 1 88.62 85 ARG A CA 1
ATOM 653 C C . ARG A 1 85 ? 11.211 9.344 -7.441 1 88.62 85 ARG A C 1
ATOM 655 O O . ARG A 1 85 ? 11.875 9.977 -6.617 1 88.62 85 ARG A O 1
ATOM 662 N N . LEU A 1 86 ? 10.133 8.82 -7.152 1 92.94 86 LEU A N 1
ATOM 663 C CA . LEU A 1 86 ? 9.68 8.539 -5.793 1 92.94 86 LEU A CA 1
ATOM 664 C C . LEU A 1 86 ? 9.562 7.039 -5.555 1 92.94 86 LEU A C 1
ATOM 666 O O . LEU A 1 86 ? 8.836 6.348 -6.266 1 92.94 86 LEU A O 1
ATOM 670 N N . THR A 1 87 ? 10.328 6.566 -4.648 1 93.62 87 THR A N 1
ATOM 671 C CA . THR A 1 87 ? 10.352 5.137 -4.344 1 93.62 87 THR A CA 1
ATOM 672 C C . THR A 1 87 ? 9.531 4.844 -3.086 1 93.62 87 THR A C 1
ATOM 674 O O . THR A 1 87 ? 9.727 5.477 -2.047 1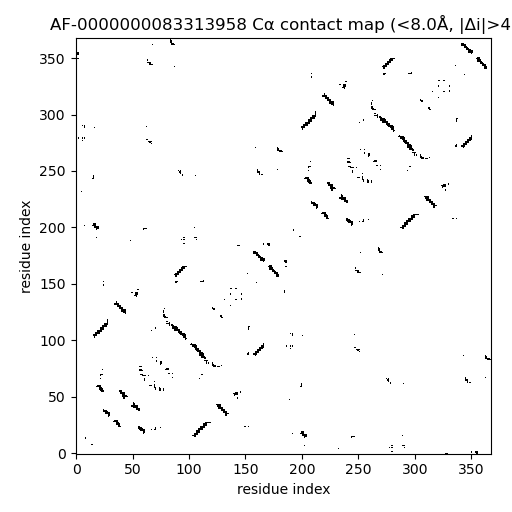 93.62 87 THR A O 1
ATOM 677 N N . LEU A 1 88 ? 8.57 3.938 -3.205 1 95.62 88 LEU A N 1
ATOM 678 C CA . LEU A 1 88 ? 7.863 3.475 -2.018 1 95.62 88 LEU A CA 1
ATOM 679 C C . LEU A 1 88 ? 8.797 2.689 -1.1 1 95.62 88 LEU A C 1
ATOM 681 O O . LEU A 1 88 ? 9.391 1.689 -1.516 1 95.62 88 LEU A O 1
ATOM 685 N N . ARG A 1 89 ? 8.883 3.115 0.152 1 95.88 89 ARG A N 1
ATOM 686 C CA . ARG A 1 89 ? 9.836 2.518 1.077 1 95.88 89 ARG A CA 1
ATOM 687 C C . ARG A 1 89 ? 9.125 1.762 2.191 1 95.88 89 ARG A C 1
ATOM 689 O O . ARG A 1 89 ? 9.727 0.939 2.881 1 95.88 89 ARG A O 1
ATOM 696 N N . GLY A 1 90 ? 7.895 2.109 2.387 1 96.56 90 GLY A N 1
ATOM 697 C CA . GLY A 1 90 ? 7.191 1.442 3.473 1 96.56 90 GLY A CA 1
ATOM 698 C C . GLY A 1 90 ? 5.695 1.687 3.455 1 96.56 90 GLY A C 1
ATOM 699 O O . GLY A 1 90 ? 5.219 2.598 2.775 1 96.56 90 GLY A O 1
ATOM 700 N N . ILE A 1 91 ? 4.945 0.876 4.113 1 97.75 91 ILE A N 1
ATOM 701 C CA . ILE A 1 91 ? 3.51 0.991 4.352 1 97.75 91 ILE A CA 1
ATOM 702 C C . ILE A 1 91 ? 3.213 0.782 5.832 1 97.75 91 ILE A C 1
ATOM 704 O O . ILE A 1 91 ? 3.551 -0.26 6.398 1 97.75 91 ILE A O 1
ATOM 708 N N . VAL A 1 92 ? 2.605 1.757 6.457 1 96.69 92 VAL A N 1
ATOM 709 C CA . VAL A 1 92 ? 2.283 1.678 7.879 1 96.69 92 VAL A CA 1
ATOM 710 C C . VAL A 1 92 ? 0.77 1.6 8.062 1 96.69 92 VAL A C 1
ATOM 712 O O . VAL A 1 92 ? 0.039 2.49 7.625 1 96.69 92 VAL A O 1
ATOM 715 N N . HIS A 1 93 ? 0.312 0.576 8.633 1 96.5 93 HIS A N 1
ATOM 716 C CA . HIS A 1 93 ? -1.085 0.39 9.008 1 96.5 93 HIS A CA 1
ATOM 717 C C . HIS A 1 93 ? -1.34 0.864 10.438 1 96.5 93 HIS A C 1
ATOM 719 O O . HIS A 1 93 ? -0.798 0.298 11.391 1 96.5 93 HIS A O 1
ATOM 725 N N . ILE A 1 94 ? -2.203 1.874 10.586 1 94.12 94 ILE A N 1
ATOM 726 C CA . ILE A 1 94 ? -2.498 2.457 11.891 1 94.12 94 ILE A CA 1
ATOM 727 C C . ILE A 1 94 ? -3.922 2.098 12.305 1 94.12 94 ILE A C 1
ATOM 729 O O . ILE A 1 94 ? -4.891 2.535 11.68 1 94.12 94 ILE A O 1
ATOM 733 N N . GLN A 1 95 ? -4.004 1.322 13.344 1 90.44 95 GLN A N 1
ATOM 734 C CA . GLN A 1 95 ? -5.301 1.009 13.938 1 90.44 95 GLN A CA 1
ATOM 735 C C . GLN A 1 95 ? -5.789 2.152 14.82 1 90.44 95 GLN A C 1
ATOM 737 O O . GLN A 1 95 ? -5.074 2.594 15.727 1 90.44 95 GLN A O 1
ATOM 742 N N . THR A 1 96 ? -6.957 2.691 14.578 1 84.81 96 THR A N 1
ATOM 743 C CA . THR A 1 96 ? -7.414 3.881 15.289 1 84.81 96 THR A CA 1
ATOM 744 C C . THR A 1 96 ? -8.461 3.516 16.344 1 84.81 96 THR A C 1
ATOM 746 O O . THR A 1 96 ? -8.859 4.359 17.141 1 84.81 96 THR A O 1
ATOM 749 N N . SER A 1 97 ? -9.07 2.346 16.266 1 77.25 97 SER A N 1
ATOM 750 C CA . SER A 1 97 ? -10.047 1.931 17.266 1 77.25 97 SER A CA 1
ATOM 751 C C . SER A 1 97 ? -9.914 0.447 17.594 1 77.25 97 SER A C 1
ATOM 753 O O . SER A 1 97 ? -9.492 -0.343 16.75 1 77.25 97 SER A O 1
ATOM 755 N N . THR A 1 98 ? -10.164 0.153 18.828 1 68.44 98 THR A N 1
ATOM 756 C CA . THR A 1 98 ? -10.211 -1.246 19.25 1 68.44 98 THR A CA 1
ATOM 757 C C . THR A 1 98 ? -11.641 -1.68 19.531 1 68.44 98 THR A C 1
ATOM 759 O O . THR A 1 98 ? -11.891 -2.84 19.859 1 68.44 98 THR A O 1
ATOM 762 N N . ASP A 1 99 ? -12.523 -0.714 19.328 1 69.88 99 ASP A N 1
ATOM 763 C CA . ASP A 1 99 ? -13.922 -0.998 19.641 1 69.88 99 ASP A CA 1
ATOM 764 C C . ASP A 1 99 ? -14.633 -1.665 18.469 1 69.88 99 ASP A C 1
ATOM 766 O O . ASP A 1 99 ? -14.945 -1.011 17.469 1 69.88 99 ASP A O 1
ATOM 770 N N . GLU A 1 100 ? -14.953 -2.883 18.625 1 65 100 GLU A N 1
ATOM 771 C CA . GLU A 1 100 ? -15.602 -3.658 17.578 1 65 100 GLU A CA 1
ATOM 772 C C . GLU A 1 100 ? -17.031 -3.162 17.328 1 65 100 GLU A C 1
ATOM 774 O O . GLU A 1 100 ? -17.578 -3.35 16.234 1 65 100 GLU A O 1
ATOM 779 N N . GLN A 1 101 ? -17.609 -2.504 18.344 1 62.81 101 GLN A N 1
ATOM 780 C CA . GLN A 1 101 ? -19 -2.047 18.25 1 62.81 101 GLN A CA 1
ATOM 781 C C . GLN A 1 101 ? -19.078 -0.713 17.516 1 62.81 101 GLN A C 1
ATOM 783 O O . GLN A 1 101 ? -20.156 -0.332 17.047 1 62.81 101 GLN A O 1
ATOM 788 N N . ALA A 1 102 ? -18.016 0.002 17.562 1 64.88 102 ALA A N 1
ATOM 789 C CA . ALA A 1 102 ? -17.969 1.274 16.844 1 64.88 102 ALA A CA 1
ATOM 790 C C . ALA A 1 102 ? -16.719 1.357 15.969 1 64.88 102 ALA A C 1
ATOM 792 O O . ALA A 1 102 ? -15.797 2.117 16.266 1 64.88 102 ALA A O 1
ATOM 793 N N . PRO A 1 103 ? -16.734 0.561 14.883 1 68.69 103 PRO A N 1
ATOM 794 C CA . PRO A 1 103 ? -15.508 0.53 14.07 1 68.69 103 PRO A CA 1
ATOM 795 C C . PRO A 1 103 ? -15.227 1.863 13.383 1 68.69 103 PRO A C 1
ATOM 797 O O . PRO A 1 103 ? -16.156 2.559 12.961 1 68.69 103 PRO A O 1
ATOM 800 N N . ARG A 1 104 ? -14.047 2.424 13.625 1 79.44 104 ARG A N 1
ATOM 801 C CA . ARG A 1 104 ? -13.516 3.561 12.883 1 79.44 104 ARG A CA 1
ATOM 802 C C . ARG A 1 104 ? -12.516 3.105 11.828 1 79.44 104 ARG A C 1
ATOM 804 O O . ARG A 1 104 ? -11.867 2.07 11.984 1 79.44 104 ARG A O 1
ATOM 811 N N . PRO A 1 105 ? -12.531 3.867 10.727 1 87.56 105 PRO A N 1
ATOM 812 C CA . PRO A 1 105 ? -11.5 3.512 9.75 1 87.56 105 PRO A CA 1
ATOM 813 C C . PRO A 1 105 ? -10.086 3.666 10.297 1 87.56 105 PRO A C 1
ATOM 815 O O . PRO A 1 105 ? -9.828 4.566 11.102 1 87.56 105 PRO A O 1
ATOM 818 N N . GLY A 1 106 ? -9.25 2.75 9.969 1 91.5 106 GLY A N 1
ATOM 819 C CA . GLY A 1 106 ? -7.824 2.939 10.211 1 91.5 106 GLY A CA 1
ATOM 820 C C . GLY A 1 106 ? -7.18 3.92 9.25 1 91.5 106 GLY A C 1
ATOM 821 O O . GLY A 1 106 ? -7.875 4.645 8.539 1 91.5 106 GLY A O 1
ATOM 822 N N . VAL A 1 107 ? -5.832 3.988 9.32 1 94.06 107 VAL A N 1
ATOM 823 C CA . VAL A 1 107 ? -5.051 4.809 8.406 1 94.06 107 VAL A CA 1
ATOM 824 C C . VAL A 1 107 ? -3.949 3.965 7.766 1 94.06 107 VAL A C 1
ATOM 826 O O . VAL A 1 107 ? -3.307 3.16 8.445 1 94.06 107 VAL A O 1
ATOM 829 N N . LEU A 1 108 ? -3.803 4.074 6.508 1 96.75 108 LEU A N 1
ATOM 830 C CA . LEU A 1 108 ? -2.674 3.49 5.793 1 96.75 108 LEU A CA 1
ATOM 831 C C . LEU A 1 108 ? -1.741 4.574 5.266 1 96.75 108 LEU A C 1
ATOM 833 O O . LEU A 1 108 ? -2.135 5.383 4.418 1 96.75 108 LEU A O 1
ATOM 837 N N . VAL A 1 109 ? -0.51 4.555 5.777 1 97.69 109 VAL A N 1
ATOM 838 C CA . VAL A 1 109 ? 0.462 5.566 5.379 1 97.69 109 VAL A CA 1
ATOM 839 C C . VAL A 1 109 ? 1.469 4.961 4.402 1 97.69 109 VAL A C 1
ATOM 841 O O . VAL A 1 109 ? 2.143 3.98 4.723 1 97.69 109 VAL A O 1
ATOM 844 N N . PHE A 1 110 ? 1.528 5.52 3.229 1 98.12 110 PHE A N 1
ATOM 845 C CA . PHE A 1 110 ? 2.52 5.133 2.229 1 98.12 110 PHE A CA 1
ATOM 846 C C . PHE A 1 110 ? 3.748 6.031 2.311 1 98.12 110 PHE A C 1
ATOM 848 O O . PHE A 1 110 ? 3.67 7.227 2.01 1 98.12 110 PHE A O 1
ATOM 855 N N . VAL A 1 111 ? 4.879 5.469 2.695 1 97.94 111 VAL A N 1
ATOM 856 C CA . VAL A 1 111 ? 6.105 6.223 2.934 1 97.94 111 VAL A CA 1
ATOM 857 C C . VAL A 1 111 ? 6.98 6.199 1.683 1 97.94 111 VAL A C 1
ATOM 859 O O . VAL A 1 111 ? 7.402 5.129 1.235 1 97.94 111 VAL A O 1
ATOM 862 N N . PHE A 1 112 ? 7.27 7.34 1.135 1 97.25 112 PHE A N 1
ATOM 863 C CA . PHE A 1 112 ? 8.078 7.484 -0.07 1 97.25 112 PHE A CA 1
ATOM 864 C C . PHE A 1 112 ? 9.398 8.18 0.242 1 97.25 112 PHE A C 1
ATOM 866 O O . PHE A 1 112 ? 9.469 9.008 1.159 1 97.25 112 PHE A O 1
ATOM 873 N N . HIS A 1 113 ? 10.375 7.82 -0.542 1 96.81 113 HIS A N 1
ATOM 874 C CA . HIS A 1 113 ? 11.648 8.531 -0.539 1 96.81 113 HIS A CA 1
ATOM 875 C C . HIS A 1 113 ? 12.039 8.969 -1.946 1 96.81 113 HIS A C 1
ATOM 877 O O . HIS A 1 113 ? 11.836 8.227 -2.91 1 96.81 113 HIS A O 1
ATOM 883 N N . GLY A 1 114 ? 12.5 10.141 -2.08 1 94.75 114 GLY A N 1
ATOM 884 C CA . GLY A 1 114 ? 13.078 10.656 -3.312 1 94.75 114 GLY A CA 1
ATOM 885 C C . GLY A 1 114 ? 14.281 11.555 -3.08 1 94.75 114 GLY A C 1
ATOM 886 O O . GLY A 1 114 ? 14.5 12.031 -1.964 1 94.75 114 GLY A O 1
ATOM 887 N N . VAL A 1 115 ? 15.039 11.68 -4.129 1 93.75 115 VAL A N 1
ATOM 888 C CA . VAL A 1 115 ? 16.156 12.633 -4.113 1 93.75 115 VAL A CA 1
ATOM 889 C C . VAL A 1 115 ? 15.773 13.875 -4.91 1 93.75 115 VAL A C 1
ATOM 891 O O . VAL A 1 115 ? 15.383 13.789 -6.074 1 93.75 115 VAL A O 1
ATOM 894 N N . SER A 1 116 ? 15.812 15 -4.203 1 90.5 116 SER A N 1
ATOM 895 C CA . SER A 1 116 ? 15.438 16.234 -4.871 1 90.5 116 SER A CA 1
ATOM 896 C C . SER A 1 116 ? 16.609 16.844 -5.637 1 90.5 116 SER A C 1
ATOM 898 O O . SER A 1 116 ? 17.703 16.984 -5.09 1 90.5 116 SER A O 1
ATOM 900 N N . PRO A 1 117 ? 16.312 17.188 -6.895 1 80.62 117 PRO A N 1
ATOM 901 C CA . PRO A 1 117 ? 17.375 17.844 -7.672 1 80.62 117 PRO A CA 1
ATOM 902 C C . PRO A 1 117 ? 17.609 19.297 -7.234 1 80.62 117 PRO A C 1
ATOM 904 O O . PRO A 1 117 ? 18.656 19.859 -7.523 1 80.62 117 PRO A O 1
ATOM 907 N N . SER A 1 118 ? 16.562 19.891 -6.621 1 84.31 118 SER A N 1
ATOM 908 C CA . SER A 1 118 ? 16.625 21.281 -6.168 1 84.31 118 SER A CA 1
ATOM 909 C C . SER A 1 118 ? 16.391 21.375 -4.664 1 84.31 118 SER A C 1
ATOM 911 O O . SER A 1 118 ? 15.703 20.547 -4.078 1 84.31 118 SER A O 1
ATOM 913 N N . ARG A 1 119 ? 17.016 22.391 -4.094 1 89.94 119 ARG A N 1
ATOM 914 C CA . ARG A 1 119 ? 16.828 22.625 -2.666 1 89.94 119 ARG A CA 1
ATOM 915 C C . ARG A 1 119 ? 15.93 23.828 -2.424 1 89.94 119 ARG A C 1
ATOM 917 O O . ARG A 1 119 ? 15.703 24.219 -1.278 1 89.94 119 ARG A O 1
ATOM 924 N N . GLU A 1 120 ? 15.5 24.359 -3.564 1 89.31 120 GLU A N 1
ATOM 925 C CA . GLU A 1 120 ? 14.57 25.484 -3.441 1 89.31 120 GLU A CA 1
ATOM 926 C C . GLU A 1 120 ? 13.195 25.016 -2.977 1 89.31 120 GLU A C 1
ATOM 928 O O . GLU A 1 120 ? 12.617 24.094 -3.561 1 89.31 120 GLU A O 1
ATOM 933 N N . VAL A 1 121 ? 12.789 25.594 -1.85 1 88.69 121 VAL A N 1
ATOM 934 C CA . VAL A 1 121 ? 11.484 25.219 -1.294 1 88.69 121 VAL A CA 1
ATOM 935 C C . VAL A 1 121 ? 10.641 26.469 -1.093 1 88.69 121 VAL A C 1
ATOM 937 O O . VAL A 1 121 ? 11.172 27.578 -0.929 1 88.69 121 VAL A O 1
ATOM 940 N N . GLN A 1 122 ? 9.336 26.312 -1.243 1 87.31 122 GLN A N 1
ATOM 941 C CA . GLN A 1 122 ? 8.383 27.406 -1.045 1 87.31 122 GLN A CA 1
ATOM 942 C C . GLN A 1 122 ? 7.543 27.172 0.207 1 87.31 122 GLN A C 1
ATOM 944 O O . GLN A 1 122 ? 7.129 26.047 0.488 1 87.31 122 GLN A O 1
ATOM 949 N N . THR A 1 123 ? 7.344 28.25 1.015 1 84.94 123 THR A N 1
ATOM 950 C CA . THR A 1 123 ? 6.422 28.188 2.145 1 84.94 123 THR A CA 1
ATOM 951 C C . THR A 1 123 ? 4.973 28.266 1.665 1 84.94 123 THR A C 1
ATOM 953 O O . THR A 1 123 ? 4.652 29.031 0.757 1 84.94 123 THR A O 1
ATOM 956 N N . THR A 1 124 ? 4.215 27.375 2.232 1 79.44 124 THR A N 1
ATOM 957 C CA . THR A 1 124 ? 2.785 27.391 1.935 1 79.44 124 THR A CA 1
ATOM 958 C C . THR A 1 124 ? 1.967 27.5 3.217 1 79.44 124 THR A C 1
ATOM 960 O O . THR A 1 124 ? 2.527 27.594 4.309 1 79.44 124 THR A O 1
ATOM 963 N N . ASP A 1 125 ? 0.565 27.562 3.121 1 77.69 125 ASP A N 1
ATOM 964 C CA . ASP A 1 125 ? -0.338 27.641 4.266 1 77.69 125 ASP A CA 1
ATOM 965 C C . ASP A 1 125 ? -0.222 26.391 5.141 1 77.69 125 ASP A C 1
ATOM 967 O O . ASP A 1 125 ? -0.578 26.422 6.32 1 77.69 125 ASP A O 1
ATOM 971 N N . GLU A 1 126 ? 0.381 25.359 4.688 1 77.44 126 GLU A N 1
ATOM 972 C CA . GLU A 1 126 ? 0.475 24.109 5.43 1 77.44 126 GLU A CA 1
ATOM 973 C C . GLU A 1 126 ? 1.669 24.125 6.383 1 77.44 126 GLU A C 1
ATOM 975 O O . GLU A 1 126 ? 1.694 23.375 7.359 1 77.44 126 GLU A O 1
ATOM 980 N N . GLY A 1 127 ? 2.686 24.984 6.078 1 85.31 127 GLY A N 1
ATOM 981 C CA . GLY A 1 127 ? 3.867 25.062 6.922 1 85.31 127 GLY A CA 1
ATOM 982 C C . GLY A 1 127 ? 5.105 25.531 6.184 1 85.31 127 GLY A C 1
ATOM 983 O O . GLY A 1 127 ? 5.012 26.016 5.059 1 85.31 127 GLY A O 1
ATOM 984 N N . THR A 1 128 ? 6.191 25.484 6.973 1 91.12 128 THR A N 1
ATOM 985 C CA . THR A 1 128 ? 7.465 25.922 6.418 1 91.12 128 THR A CA 1
ATOM 986 C C . THR A 1 128 ? 8.383 24.734 6.152 1 91.12 128 THR A C 1
ATOM 988 O O . THR A 1 128 ? 8.836 24.078 7.09 1 91.12 128 THR A O 1
ATOM 991 N N . PRO A 1 129 ? 8.656 24.5 4.828 1 94.38 129 PRO A N 1
ATOM 992 C CA . PRO A 1 129 ? 9.609 23.438 4.531 1 94.38 129 PRO A CA 1
ATOM 993 C C . PRO A 1 129 ? 11.047 23.797 4.902 1 94.38 129 PRO A C 1
ATOM 995 O O . PRO A 1 129 ? 11.477 24.938 4.66 1 94.38 129 PRO A O 1
ATOM 998 N N . GLU A 1 130 ? 11.695 22.875 5.582 1 95.12 130 GLU A N 1
ATOM 999 C CA . GLU A 1 130 ? 13.078 23.078 6.008 1 95.12 130 GLU A CA 1
ATOM 1000 C C . GLU A 1 130 ? 13.922 21.828 5.75 1 95.12 130 GLU A C 1
ATOM 1002 O O . GLU A 1 130 ? 13.461 20.703 5.973 1 95.12 130 GLU A O 1
ATOM 1007 N N . TRP A 1 131 ? 15.117 22.047 5.273 1 96.88 131 TRP A N 1
ATOM 1008 C CA . TRP A 1 131 ? 16.094 20.953 5.145 1 96.88 131 TRP A CA 1
ATOM 1009 C C . TRP A 1 131 ? 16.781 20.688 6.473 1 96.88 131 TRP A C 1
ATOM 1011 O O . TRP A 1 131 ? 17.422 21.578 7.035 1 96.88 131 TRP A O 1
ATOM 1021 N N . ILE A 1 132 ? 16.641 19.469 6.973 1 97.19 132 ILE A N 1
ATOM 1022 C CA . ILE A 1 132 ? 17.188 19.062 8.266 1 97.19 132 ILE A CA 1
ATOM 1023 C C . ILE A 1 132 ? 18.266 18.016 8.07 1 97.19 132 ILE A C 1
ATOM 1025 O O . ILE A 1 132 ? 18.094 17.062 7.309 1 97.19 132 ILE A O 1
ATOM 1029 N N . PRO A 1 133 ? 19.438 18.188 8.781 1 97.94 133 PRO A N 1
ATOM 1030 C CA . PRO A 1 133 ? 20.469 17.141 8.664 1 97.94 133 PRO A CA 1
ATOM 1031 C C . PRO A 1 133 ? 19.984 15.781 9.156 1 97.94 133 PRO A C 1
ATOM 1033 O O . PRO A 1 133 ? 19.469 15.672 10.266 1 97.94 133 PRO A O 1
ATOM 1036 N N . VAL A 1 134 ? 20.188 14.734 8.336 1 97.62 134 VAL A N 1
ATOM 1037 C CA . VAL A 1 134 ? 19.719 13.391 8.656 1 97.62 134 VAL A CA 1
ATOM 1038 C C . VAL A 1 134 ? 20.422 12.883 9.914 1 97.62 134 VAL A C 1
ATOM 1040 O O . VAL A 1 134 ? 19.828 12.133 10.703 1 97.62 134 VAL A O 1
ATOM 1043 N N . ASN A 1 135 ? 21.656 13.312 10.172 1 96.5 135 ASN A N 1
ATOM 1044 C CA . ASN A 1 135 ? 22.438 12.844 11.312 1 96.5 135 ASN A CA 1
ATOM 1045 C C . ASN A 1 135 ? 22.125 13.641 12.57 1 96.5 135 ASN A C 1
ATOM 1047 O O . ASN A 1 135 ? 22.719 13.406 13.625 1 96.5 135 ASN A O 1
ATOM 1051 N N . ALA A 1 136 ? 21.172 14.586 12.539 1 96.81 136 ALA A N 1
ATOM 1052 C CA . ALA A 1 136 ? 20.875 15.438 13.695 1 96.81 136 ALA A CA 1
A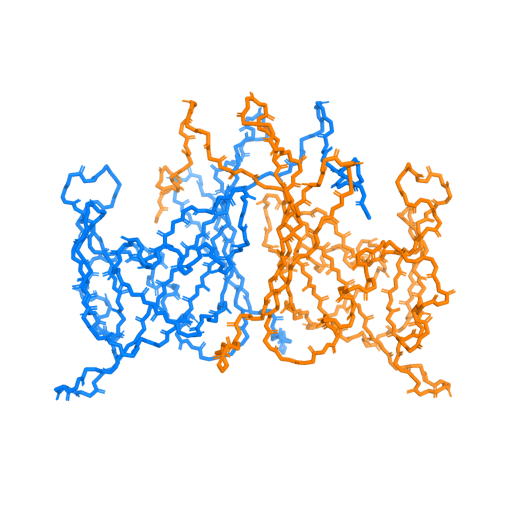TOM 1053 C C . ALA A 1 136 ? 19.391 15.438 14.008 1 96.81 136 ALA A C 1
ATOM 1055 O O . ALA A 1 136 ? 18.875 16.375 14.625 1 96.81 136 ALA A O 1
ATOM 1056 N N . LEU A 1 137 ? 18.641 14.477 13.531 1 96.69 137 LEU A N 1
ATOM 1057 C CA . LEU A 1 137 ? 17.188 14.422 13.688 1 96.69 137 LEU A CA 1
ATOM 1058 C C . LEU A 1 137 ? 16.797 14.531 15.164 1 96.69 137 LEU A C 1
ATOM 1060 O O . LEU A 1 137 ? 15.781 15.141 15.492 1 96.69 137 LEU A O 1
ATOM 1064 N N . GLY A 1 138 ? 17.594 13.945 16.078 1 95.5 138 GLY A N 1
ATOM 1065 C CA . GLY A 1 138 ? 17.312 13.93 17.5 1 95.5 138 GLY A CA 1
ATOM 1066 C C . GLY A 1 138 ? 17.281 15.32 18.109 1 95.5 138 GLY A C 1
ATOM 1067 O O . GLY A 1 138 ? 16.75 15.516 19.203 1 95.5 138 GLY A O 1
ATOM 1068 N N . SER A 1 139 ? 17.828 16.297 17.469 1 96.5 139 SER A N 1
ATOM 1069 C CA . SER A 1 139 ? 17.922 17.656 17.984 1 96.5 139 SER A CA 1
ATOM 1070 C C . SER A 1 139 ? 16.719 18.5 17.547 1 96.5 139 SER A C 1
ATOM 1072 O O . SER A 1 139 ? 16.641 19.672 17.875 1 96.5 139 SER A O 1
ATOM 1074 N N . TYR A 1 140 ? 15.789 17.938 16.766 1 96.69 140 TYR A N 1
ATOM 1075 C CA . TYR A 1 140 ? 14.617 18.641 16.25 1 96.69 140 TYR A CA 1
ATOM 1076 C C . TYR A 1 140 ? 13.336 18.031 16.797 1 96.69 140 TYR A C 1
ATOM 1078 O O . TYR A 1 140 ? 13.258 16.812 16.984 1 96.69 140 TYR A O 1
ATOM 1086 N N . PRO A 1 141 ? 12.375 18.812 17.094 1 96 141 PRO A N 1
ATOM 1087 C CA . PRO A 1 141 ? 11.102 18.281 17.562 1 96 141 PRO A CA 1
ATOM 1088 C C . PRO A 1 141 ? 10.258 17.656 16.453 1 96 141 PRO A C 1
ATOM 1090 O O . PRO A 1 141 ? 9.336 18.297 15.945 1 96 141 PRO A O 1
ATOM 1093 N N . LEU A 1 142 ? 10.523 16.422 16.141 1 96.5 142 LEU A N 1
ATOM 1094 C CA . LEU A 1 142 ? 9.789 15.703 15.102 1 96.5 142 LEU A CA 1
ATOM 1095 C C . LEU A 1 142 ? 8.484 15.141 15.656 1 96.5 142 LEU A C 1
ATOM 1097 O O . LEU A 1 142 ? 8.352 14.938 16.859 1 96.5 142 LEU A O 1
ATOM 1101 N N . VAL A 1 143 ? 7.492 14.984 14.773 1 94 143 VAL A N 1
ATOM 1102 C CA . VAL A 1 143 ? 6.402 14.07 15.117 1 94 143 VAL A CA 1
ATOM 1103 C C . VAL A 1 143 ? 6.977 12.719 15.531 1 94 143 VAL A C 1
ATOM 1105 O O . VAL A 1 143 ? 7.902 12.211 14.898 1 94 143 VAL A O 1
ATOM 1108 N N . ASP A 1 144 ? 6.457 12.086 16.5 1 90.56 144 ASP A N 1
ATOM 1109 C CA . ASP A 1 144 ? 7.082 11.016 17.266 1 90.56 144 ASP A CA 1
ATOM 1110 C C . ASP A 1 144 ? 7.5 9.859 16.359 1 90.56 144 ASP A C 1
ATOM 1112 O O . ASP A 1 144 ? 8.609 9.344 16.484 1 90.56 144 ASP A O 1
ATOM 1116 N N . ASP A 1 145 ? 6.656 9.477 15.453 1 93.81 145 ASP A N 1
ATOM 1117 C CA . ASP A 1 145 ? 6.953 8.258 14.695 1 93.81 145 ASP A CA 1
ATOM 1118 C C . ASP A 1 145 ? 7.988 8.539 13.609 1 93.81 145 ASP A C 1
ATOM 1120 O O . ASP A 1 145 ? 8.531 7.602 13.008 1 93.81 145 ASP A O 1
ATOM 1124 N N . LEU A 1 146 ? 8.375 9.742 13.398 1 96.75 146 LEU A N 1
ATOM 1125 C CA . LEU A 1 146 ? 9.344 10.055 12.359 1 96.75 146 LEU A CA 1
ATOM 1126 C C . LEU A 1 146 ? 10.742 9.586 12.758 1 96.75 146 LEU A C 1
ATOM 1128 O O . LEU A 1 146 ? 11.562 9.273 11.898 1 96.75 146 LEU A O 1
ATOM 1132 N N . TYR A 1 147 ? 10.977 9.57 14.094 1 96.06 147 TYR A N 1
ATOM 1133 C CA . TYR A 1 147 ? 12.273 9.07 14.555 1 96.06 147 TYR A CA 1
ATOM 1134 C C . TYR A 1 147 ? 12.477 7.617 14.125 1 96.06 147 TYR A C 1
ATOM 1136 O O . TYR A 1 147 ? 13.609 7.172 13.945 1 96.06 147 TYR A O 1
ATOM 1144 N N . GLU A 1 148 ? 11.383 6.895 13.914 1 95.12 148 GLU A N 1
ATOM 1145 C CA . GLU A 1 148 ? 11.43 5.512 13.438 1 95.12 148 GLU A CA 1
ATOM 1146 C C . GLU A 1 148 ? 11.367 5.449 11.914 1 95.12 148 GLU A C 1
ATOM 1148 O O . GLU A 1 148 ? 12.07 4.645 11.297 1 95.12 148 GLU A O 1
ATOM 1153 N N . LEU A 1 149 ? 10.594 6.281 11.328 1 97.56 149 LEU A N 1
ATOM 1154 C CA . LEU A 1 149 ? 10.258 6.156 9.914 1 97.56 149 LEU A CA 1
ATOM 1155 C C . LEU A 1 149 ? 11.383 6.703 9.039 1 97.56 149 LEU A C 1
ATOM 1157 O O . LEU A 1 149 ? 11.68 6.137 7.984 1 97.56 149 LEU A O 1
ATOM 1161 N N . ILE A 1 150 ? 11.992 7.816 9.422 1 98.31 150 ILE A N 1
ATOM 1162 C CA . ILE A 1 150 ? 12.977 8.461 8.562 1 98.31 150 ILE A CA 1
ATOM 1163 C C . ILE A 1 150 ? 14.156 7.523 8.336 1 98.31 150 ILE A C 1
ATOM 1165 O O . ILE A 1 150 ? 14.523 7.238 7.191 1 98.31 150 ILE A O 1
ATOM 1169 N N . PRO A 1 151 ? 14.805 6.949 9.422 1 96.62 151 PRO A N 1
ATOM 1170 C CA . PRO A 1 151 ? 15.922 6.035 9.18 1 96.62 151 PRO A CA 1
ATOM 1171 C C . PRO A 1 151 ? 15.523 4.848 8.305 1 96.62 151 PRO A C 1
ATOM 1173 O O . PRO A 1 151 ? 16.312 4.398 7.473 1 96.62 151 PRO A O 1
ATOM 1176 N N . ARG A 1 152 ? 14.352 4.305 8.445 1 95.94 152 ARG A N 1
ATOM 1177 C CA . ARG A 1 152 ? 13.898 3.168 7.648 1 95.94 152 ARG A CA 1
ATOM 1178 C C . ARG A 1 152 ? 13.688 3.564 6.191 1 95.94 152 ARG A C 1
ATOM 1180 O O . ARG A 1 152 ? 14.062 2.818 5.281 1 95.94 152 ARG A O 1
ATOM 1187 N N . ALA A 1 153 ? 13.117 4.723 5.98 1 96.81 153 ALA A N 1
ATOM 1188 C CA . ALA A 1 153 ? 12.797 5.199 4.641 1 96.81 153 ALA A CA 1
ATOM 1189 C C . ALA A 1 153 ? 14.062 5.535 3.855 1 96.81 153 ALA A C 1
ATOM 1191 O O . ALA A 1 153 ? 14.086 5.414 2.627 1 96.81 153 ALA A O 1
ATOM 1192 N N . LEU A 1 154 ? 15.07 5.945 4.578 1 96.25 154 LEU A N 1
ATOM 1193 C CA . LEU A 1 154 ? 16.266 6.441 3.91 1 96.25 154 LEU A CA 1
ATOM 1194 C C . LEU A 1 154 ? 17.266 5.312 3.672 1 96.25 154 LEU A C 1
ATOM 1196 O O . LEU A 1 154 ? 18.25 5.492 2.955 1 96.25 154 LEU A O 1
ATOM 1200 N N . ARG A 1 155 ? 17 4.184 4.219 1 90.94 155 ARG A N 1
ATOM 1201 C CA . ARG A 1 155 ? 17.859 3.02 4.02 1 90.94 155 ARG A CA 1
ATOM 1202 C C . ARG A 1 155 ? 17.453 2.25 2.766 1 90.94 155 ARG A C 1
ATOM 1204 O O . ARG A 1 155 ? 16.281 1.943 2.574 1 90.94 155 ARG A O 1
ATOM 1211 N N . PRO A 1 156 ? 18.516 2.01 1.896 1 86.19 156 PRO A N 1
ATOM 1212 C CA . PRO A 1 156 ? 18.172 1.142 0.767 1 86.19 156 PRO A CA 1
ATOM 1213 C C . PRO A 1 156 ? 17.781 -0.269 1.204 1 86.19 156 PRO A C 1
ATOM 1215 O O . PRO A 1 156 ? 18.234 -0.742 2.25 1 86.19 156 PRO A O 1
ATOM 1218 N N . GLY A 1 157 ? 16.984 -0.927 0.426 1 84.75 157 GLY A N 1
ATOM 1219 C CA . GLY A 1 157 ? 16.562 -2.279 0.762 1 84.75 157 GLY A CA 1
ATOM 1220 C C . GLY A 1 157 ? 15.102 -2.545 0.477 1 84.75 157 GLY A C 1
ATOM 1221 O O . GLY A 1 157 ? 14.461 -1.798 -0.268 1 84.75 157 GLY A O 1
ATOM 1222 N N . PRO A 1 158 ? 14.617 -3.609 1.066 1 88.12 158 PRO A N 1
ATOM 1223 C CA . PRO A 1 158 ? 13.211 -3.969 0.88 1 88.12 158 PRO A CA 1
ATOM 1224 C C . PRO A 1 158 ? 12.258 -2.988 1.558 1 88.12 158 PRO A C 1
ATOM 1226 O O . PRO A 1 158 ? 12.656 -2.279 2.486 1 88.12 158 PRO A O 1
ATOM 1229 N N . ILE A 1 159 ? 11.109 -2.998 1.065 1 92.81 159 ILE A N 1
ATOM 1230 C CA . ILE A 1 159 ? 10.062 -2.182 1.665 1 92.81 159 ILE A CA 1
ATOM 1231 C C . ILE A 1 159 ? 9.773 -2.668 3.084 1 92.81 159 ILE A C 1
ATOM 1233 O O . ILE A 1 159 ? 9.789 -3.873 3.35 1 92.81 159 ILE A O 1
ATOM 1237 N N . PHE A 1 160 ? 9.547 -1.734 4.031 1 95.19 160 PHE A N 1
ATOM 1238 C CA . PHE A 1 160 ? 9.148 -2.139 5.371 1 95.19 160 PHE A CA 1
ATOM 1239 C C . PHE A 1 160 ? 7.637 -2.041 5.543 1 95.19 160 PHE A C 1
ATOM 1241 O O . PHE A 1 160 ? 6.977 -1.272 4.84 1 95.19 160 PHE A O 1
ATOM 1248 N N . PHE A 1 161 ? 7.125 -2.822 6.402 1 96.31 161 PHE A N 1
ATOM 1249 C CA . PHE A 1 161 ? 5.723 -2.783 6.809 1 96.31 161 PHE A CA 1
ATOM 1250 C C . PHE A 1 161 ? 5.602 -2.48 8.297 1 96.31 161 PHE A C 1
ATOM 1252 O O . PHE A 1 161 ? 6.34 -3.035 9.109 1 96.31 161 PHE A O 1
ATOM 1259 N N . GLY A 1 162 ? 4.746 -1.559 8.641 1 96 162 GLY A N 1
ATOM 1260 C CA . GLY A 1 162 ? 4.523 -1.199 10.031 1 96 162 GLY A CA 1
ATOM 1261 C C . GLY A 1 162 ? 3.084 -1.396 10.477 1 96 162 GLY A C 1
ATOM 1262 O O . GLY A 1 162 ? 2.168 -1.374 9.648 1 96 162 GLY A O 1
ATOM 1263 N N . HIS A 1 163 ? 2.9 -1.613 11.711 1 95.44 163 HIS 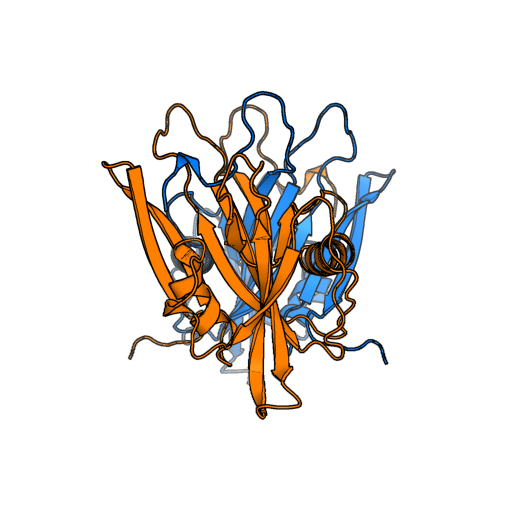A N 1
ATOM 1264 C CA . HIS A 1 163 ? 1.595 -1.696 12.352 1 95.44 163 HIS A CA 1
ATOM 1265 C C . HIS A 1 163 ? 1.593 -0.956 13.688 1 95.44 163 HIS A C 1
ATOM 1267 O O . HIS A 1 163 ? 2.383 -1.272 14.578 1 95.44 163 HIS A O 1
ATOM 1273 N N . TYR A 1 164 ? 0.758 0.133 13.711 1 94.06 164 TYR A N 1
ATOM 1274 C CA . TYR A 1 164 ? 0.549 0.884 14.945 1 94.06 164 TYR A CA 1
ATOM 1275 C C . TYR A 1 164 ? -0.728 0.436 15.648 1 94.06 164 TYR A C 1
ATOM 1277 O O . TYR A 1 164 ? -1.808 0.447 15.047 1 94.06 164 TYR A O 1
ATOM 1285 N N . ARG A 1 165 ? -0.675 -0.007 16.844 1 91.88 165 ARG A N 1
ATOM 1286 C CA . ARG A 1 165 ? -1.828 -0.454 17.625 1 91.88 165 ARG A CA 1
ATOM 1287 C C . ARG A 1 165 ? -2.004 0.394 18.875 1 91.88 165 ARG A C 1
ATOM 1289 O O . ARG A 1 165 ? -1.025 0.731 19.547 1 91.88 165 ARG A O 1
ATOM 1296 N N . PRO A 1 166 ? -3.213 0.744 19.125 1 88.5 166 PRO A N 1
ATOM 1297 C CA . PRO A 1 166 ? -3.439 1.516 20.344 1 88.5 166 PRO A CA 1
ATOM 1298 C C . PRO A 1 166 ? -3.26 0.681 21.609 1 88.5 166 PRO A C 1
ATOM 1300 O O . PRO A 1 166 ? -3.627 -0.496 21.641 1 88.5 166 PRO A O 1
ATOM 1303 N N . LEU A 1 167 ? -2.701 1.296 22.625 1 88.19 167 LEU A N 1
ATOM 1304 C CA . LEU A 1 167 ? -2.572 0.699 23.938 1 88.19 167 LEU A CA 1
ATOM 1305 C C . LEU A 1 167 ? -3.627 1.254 24.891 1 88.19 167 LEU A C 1
ATOM 1307 O O . LEU A 1 167 ? -4.305 2.23 24.578 1 88.19 167 LEU A O 1
ATOM 1311 N N . ALA A 1 168 ? -3.762 0.597 26 1 85.25 168 ALA A N 1
ATOM 1312 C CA . ALA A 1 168 ? -4.805 0.938 26.953 1 85.25 168 ALA A CA 1
ATOM 1313 C C . ALA A 1 168 ? -4.648 2.375 27.453 1 85.25 168 ALA A C 1
ATOM 1315 O O . ALA A 1 168 ? -5.637 3.047 27.75 1 85.25 168 ALA A O 1
ATOM 1316 N N . ASP A 1 169 ? -3.469 2.908 27.484 1 86.81 169 ASP A N 1
ATOM 1317 C CA . ASP A 1 169 ? -3.223 4.242 28.031 1 86.81 169 ASP A CA 1
ATOM 1318 C C . ASP A 1 169 ? -3.369 5.309 26.953 1 86.81 169 ASP A C 1
ATOM 1320 O O . ASP A 1 169 ? -3.102 6.484 27.188 1 86.81 169 ASP A O 1
ATOM 1324 N N . GLY A 1 170 ? -3.631 4.883 25.719 1 82.69 170 GLY A N 1
ATOM 1325 C CA . GLY A 1 170 ? -3.879 5.824 24.641 1 82.69 170 GLY A CA 1
ATOM 1326 C C . GLY A 1 170 ? -2.678 6.016 23.734 1 82.69 170 GLY A C 1
ATOM 1327 O O . GLY A 1 170 ? -2.789 6.633 22.672 1 82.69 170 GLY A O 1
ATOM 1328 N N . THR A 1 171 ? -1.54 5.496 24.156 1 86.94 171 THR A N 1
ATOM 1329 C CA . THR A 1 171 ? -0.36 5.578 23.297 1 86.94 171 THR A CA 1
ATOM 1330 C C . THR A 1 171 ? -0.364 4.457 22.266 1 86.94 171 THR A C 1
ATOM 1332 O O . THR A 1 171 ? -1.265 3.615 22.25 1 86.94 171 THR A O 1
ATOM 1335 N N . MET A 1 172 ? 0.532 4.605 21.312 1 89.88 172 MET A N 1
ATOM 1336 C CA . MET A 1 172 ? 0.59 3.627 20.234 1 89.88 172 MET A CA 1
ATOM 1337 C C . MET A 1 172 ? 1.794 2.705 20.391 1 89.88 172 MET A C 1
ATOM 1339 O O . MET A 1 172 ? 2.879 3.154 20.766 1 89.88 172 MET A O 1
ATOM 1343 N N . ALA A 1 173 ? 1.612 1.513 20.172 1 91.25 173 ALA A N 1
ATOM 1344 C CA . ALA A 1 173 ? 2.705 0.559 20 1 91.25 173 ALA A CA 1
ATOM 1345 C C . ALA A 1 173 ? 3.047 0.378 18.516 1 91.25 173 ALA A C 1
ATOM 1347 O O . ALA A 1 173 ? 2.154 0.219 17.688 1 91.25 173 ALA A O 1
ATOM 1348 N N . TYR A 1 174 ? 4.387 0.443 18.234 1 91.69 174 TYR A N 1
ATOM 1349 C CA . TYR A 1 174 ? 4.855 0.312 16.859 1 91.69 174 TYR A CA 1
ATOM 1350 C C . TYR A 1 174 ? 5.5 -1.049 16.625 1 91.69 174 TYR A C 1
ATOM 1352 O O . TYR A 1 174 ? 6.258 -1.534 17.469 1 91.69 174 TYR A O 1
ATOM 1360 N N . ALA A 1 175 ? 5.191 -1.667 15.578 1 94.19 175 ALA A N 1
ATOM 1361 C CA . ALA A 1 175 ? 5.883 -2.857 15.094 1 94.19 175 ALA A CA 1
ATOM 1362 C C . ALA A 1 175 ? 6.203 -2.74 13.609 1 94.19 175 ALA A C 1
ATOM 1364 O O . ALA A 1 175 ? 5.383 -2.25 12.828 1 94.19 175 ALA A O 1
ATOM 1365 N N . PHE A 1 176 ? 7.449 -3.137 13.266 1 94 176 PHE A N 1
ATOM 1366 C CA . PHE A 1 176 ? 7.867 -3.07 11.867 1 94 176 PHE A CA 1
ATOM 1367 C C . PHE A 1 176 ? 8.398 -4.418 11.398 1 94 176 PHE A C 1
ATOM 1369 O O . PHE A 1 176 ? 9.031 -5.148 12.164 1 94 176 PHE A 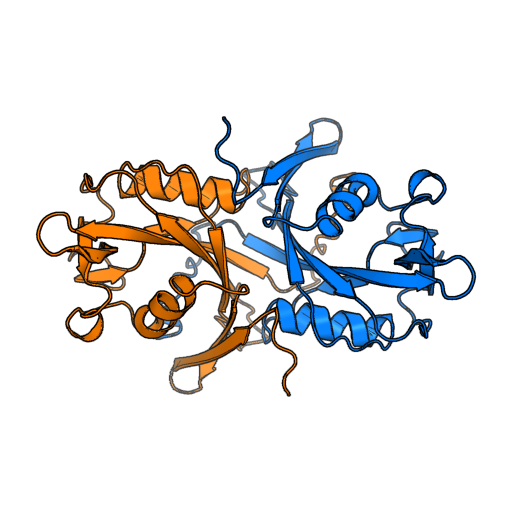O 1
ATOM 1376 N N . THR A 1 177 ? 8.062 -4.77 10.156 1 87.88 177 THR A N 1
ATOM 1377 C CA . THR A 1 177 ? 8.625 -5.922 9.461 1 87.88 177 THR A CA 1
ATOM 1378 C C . THR A 1 177 ? 9.188 -5.516 8.102 1 87.88 177 THR A C 1
ATOM 1380 O O . THR A 1 177 ? 8.789 -4.492 7.543 1 87.88 177 THR A O 1
ATOM 1383 N N . GLU A 1 178 ? 10.195 -6.234 7.664 1 79 178 GLU A N 1
ATOM 1384 C CA . GLU A 1 178 ? 10.734 -5.984 6.328 1 79 178 GLU A CA 1
ATOM 1385 C C . GLU A 1 178 ? 10.227 -7.016 5.324 1 79 178 GLU A C 1
ATOM 1387 O O . GLU A 1 178 ? 10.07 -8.195 5.66 1 79 178 GLU A O 1
ATOM 1392 N N . GLY A 1 179 ? 9.477 -6.617 4.176 1 65.5 179 GLY A N 1
ATOM 1393 C CA . GLY A 1 179 ? 8.844 -7.461 3.178 1 65.5 179 GLY A CA 1
ATOM 1394 C C . GLY A 1 179 ? 9.766 -8.523 2.617 1 65.5 179 GLY A C 1
ATOM 1395 O O . GLY A 1 179 ? 9.312 -9.586 2.182 1 65.5 179 GLY A O 1
ATOM 1396 N N . GLY A 1 180 ? 11.148 -8.5 2.564 1 54.97 180 GLY A N 1
ATOM 1397 C CA . GLY A 1 180 ? 12.094 -9.406 1.935 1 54.97 180 GLY A CA 1
ATOM 1398 C C . GLY A 1 180 ? 12.734 -10.375 2.912 1 54.97 180 GLY A C 1
ATOM 1399 O O . GLY A 1 180 ? 13.414 -11.32 2.504 1 54.97 180 GLY A O 1
ATOM 1400 N N . ASP A 1 181 ? 13.055 -10.102 4.156 1 44.44 181 ASP A N 1
ATOM 1401 C CA . ASP A 1 181 ? 13.969 -10.875 4.992 1 44.44 181 ASP A CA 1
ATOM 1402 C C . ASP A 1 181 ? 13.289 -12.133 5.52 1 44.44 181 ASP A C 1
ATOM 1404 O O . ASP A 1 181 ? 12.109 -12.117 5.859 1 44.44 181 ASP A O 1
ATOM 1408 N N . ASP A 1 182 ? 13.812 -13.469 5.09 1 33.88 182 ASP A N 1
ATOM 1409 C CA . ASP A 1 182 ? 13.844 -14.695 5.883 1 33.88 182 ASP A CA 1
ATOM 1410 C C . ASP A 1 182 ? 14.133 -14.391 7.352 1 33.88 182 ASP A C 1
ATOM 1412 O O . ASP A 1 182 ? 15.117 -13.734 7.672 1 33.88 182 ASP A O 1
ATOM 1416 N N . PRO A 1 183 ? 13.305 -14.32 8.305 1 29.84 183 PRO A N 1
ATOM 1417 C CA . PRO A 1 183 ? 14.086 -14.492 9.531 1 29.84 183 PRO A CA 1
ATOM 1418 C C . PRO A 1 183 ? 15.125 -15.609 9.422 1 29.84 183 PRO A C 1
ATOM 1420 O O . PRO A 1 183 ? 14.875 -16.625 8.773 1 29.84 183 PRO A O 1
ATOM 1423 N N . GLY A 1 184 ? 16.562 -15.438 9.234 1 23.81 184 GLY A N 1
ATOM 1424 C CA . GLY A 1 184 ? 17.281 -16.609 9.727 1 23.81 184 GLY A CA 1
ATOM 1425 C C . GLY A 1 184 ? 16.609 -17.266 10.922 1 23.81 184 GLY A C 1
ATOM 1426 O O . GLY A 1 184 ? 15.922 -16.594 11.695 1 23.81 184 GLY A O 1
ATOM 1427 N N . MET B 1 1 ? 3.184 8.805 20.312 1 72.88 1 MET B N 1
ATOM 1428 C CA . MET B 1 1 ? 2.074 9.266 19.484 1 72.88 1 MET B CA 1
ATOM 1429 C C . MET B 1 1 ? 0.746 8.727 19.984 1 72.88 1 MET B C 1
ATOM 1431 O O . MET B 1 1 ? 0.674 7.582 20.453 1 72.88 1 MET B O 1
ATOM 1435 N N . ASN B 1 2 ? -0.255 9.641 20.031 1 75.81 2 ASN B N 1
ATOM 1436 C CA . ASN B 1 2 ? -1.556 9.273 20.578 1 75.81 2 ASN B CA 1
ATOM 1437 C C . ASN B 1 2 ? -2.559 8.945 19.469 1 75.81 2 ASN B C 1
ATOM 1439 O O . ASN B 1 2 ? -2.426 9.414 18.344 1 75.81 2 ASN B O 1
ATOM 1443 N N . VAL B 1 3 ? -3.531 8.125 19.844 1 73.88 3 VAL B N 1
ATOM 1444 C CA . VAL B 1 3 ? -4.594 7.723 18.922 1 73.88 3 VAL B CA 1
ATOM 1445 C C . VAL B 1 3 ? -5.305 8.961 18.391 1 73.88 3 VAL B C 1
ATOM 1447 O O . VAL B 1 3 ? -5.648 9.016 17.203 1 73.88 3 VAL B O 1
ATOM 1450 N N . SER B 1 4 ? -5.531 9.969 19.25 1 70.94 4 SER B N 1
ATOM 1451 C CA . SER B 1 4 ? -6.262 11.18 18.875 1 70.94 4 SER B CA 1
ATOM 1452 C C . SER B 1 4 ? -5.504 11.984 17.828 1 70.94 4 SER B C 1
ATOM 1454 O O . SER B 1 4 ? -6.086 12.828 17.141 1 70.94 4 SER B O 1
ATOM 1456 N N . GLU B 1 5 ? -4.211 11.641 17.594 1 72 5 GLU B N 1
ATOM 1457 C CA . GLU B 1 5 ? -3.354 12.398 16.688 1 72 5 GLU B CA 1
ATOM 1458 C C . GLU B 1 5 ? -3.359 11.805 15.289 1 72 5 GLU B C 1
ATOM 1460 O O . GLU B 1 5 ? -2.705 12.328 14.383 1 72 5 GLU B O 1
ATOM 1465 N N . GLN B 1 6 ? -4.102 10.75 15.047 1 71.25 6 GLN B N 1
ATOM 1466 C CA . GLN B 1 6 ? -4.023 10.047 13.773 1 71.25 6 GLN B CA 1
ATOM 1467 C C . GLN B 1 6 ? -4.902 10.711 12.711 1 71.25 6 GLN B C 1
ATOM 1469 O O . GLN B 1 6 ? -4.902 10.305 11.555 1 71.25 6 GLN B O 1
ATOM 1474 N N . GLY B 1 7 ? -5.496 11.922 12.906 1 60.5 7 GLY B N 1
ATOM 1475 C CA . GLY B 1 7 ? -6.188 12.766 11.945 1 60.5 7 GLY B CA 1
ATOM 1476 C C . GLY B 1 7 ? -7.41 12.102 11.336 1 60.5 7 GLY B C 1
ATOM 1477 O O . GLY B 1 7 ? -7.715 12.305 10.164 1 60.5 7 GLY B O 1
ATOM 1478 N N . VAL B 1 8 ? -8.062 11.117 11.938 1 63.59 8 VAL B N 1
ATOM 1479 C CA . VAL B 1 8 ? -9.312 10.57 11.422 1 63.59 8 VAL B CA 1
ATOM 1480 C C . VAL B 1 8 ? -10.422 11.617 11.531 1 63.59 8 VAL B C 1
ATOM 1482 O O . VAL B 1 8 ? -10.609 12.219 12.586 1 63.59 8 VAL B O 1
ATOM 1485 N N . PRO B 1 9 ? -10.883 12 10.219 1 60.03 9 PRO B N 1
ATOM 1486 C CA . PRO B 1 9 ? -11.875 13.078 10.258 1 60.03 9 PRO B CA 1
ATOM 1487 C C . PRO B 1 9 ? -13.047 12.766 11.18 1 60.03 9 PRO B C 1
ATOM 1489 O O . PRO B 1 9 ? -13.422 11.594 11.328 1 60.03 9 PRO B O 1
ATOM 1492 N N . GLY B 1 10 ? -13.359 13.758 12.008 1 53.69 10 GLY B N 1
ATOM 1493 C CA . GLY B 1 10 ? -14.602 13.641 12.758 1 53.69 10 GLY B CA 1
ATOM 1494 C C . GLY B 1 10 ? -15.82 13.43 11.883 1 53.69 10 GLY B C 1
ATOM 1495 O O . GLY B 1 10 ? -15.695 13.328 10.656 1 53.69 10 GLY B O 1
ATOM 1496 N N . PRO B 1 11 ? -17.047 13.273 12.555 1 52.59 11 PRO B N 1
ATOM 1497 C CA . PRO B 1 11 ? -18.328 13.195 11.844 1 52.59 11 PRO B CA 1
ATOM 1498 C C . PRO B 1 11 ? -18.547 14.375 10.898 1 52.59 11 PRO B C 1
ATOM 1500 O O . PRO B 1 11 ? -18.328 15.531 11.281 1 52.59 11 PRO B O 1
ATOM 1503 N N . GLY B 1 12 ? -18.516 14.211 9.445 1 53.19 12 GLY B N 1
ATOM 1504 C CA . GLY B 1 12 ? -18.766 15.242 8.445 1 53.19 12 GLY B CA 1
ATOM 1505 C C . GLY B 1 12 ? -17.641 15.375 7.434 1 53.19 12 GLY B C 1
ATOM 1506 O O . GLY B 1 12 ? -17.844 15.914 6.344 1 53.19 12 GLY B O 1
ATOM 1507 N N . GLN B 1 13 ? -16.438 15.359 7.812 1 56.75 13 GLN B N 1
ATOM 1508 C CA . GLN B 1 13 ? -15.383 15.461 6.816 1 56.75 13 GLN B CA 1
ATOM 1509 C C . GLN B 1 13 ? -15.18 14.141 6.086 1 56.75 13 GLN B C 1
ATOM 1511 O O . GLN B 1 13 ? -14.969 13.102 6.719 1 56.75 13 GLN B O 1
ATOM 1516 N N . ARG B 1 14 ? -15.555 14.211 4.836 1 66.31 14 ARG B N 1
ATOM 1517 C CA . ARG B 1 14 ? -15.539 12.977 4.062 1 66.31 14 ARG B CA 1
ATOM 1518 C C . ARG B 1 14 ? -14.18 12.734 3.43 1 66.31 14 ARG B C 1
ATOM 1520 O O . ARG B 1 14 ? -13.719 13.531 2.609 1 66.31 14 ARG B O 1
ATOM 1527 N N . ARG B 1 15 ? -13.312 12.07 4.164 1 81.56 15 ARG B N 1
ATOM 1528 C CA . ARG B 1 15 ? -12.07 11.625 3.531 1 81.56 15 ARG B CA 1
ATOM 1529 C C . ARG B 1 15 ? -12.289 10.336 2.748 1 81.56 15 ARG B C 1
ATOM 1531 O O . ARG B 1 15 ? -13.094 9.484 3.146 1 81.56 15 ARG B O 1
ATOM 1538 N N . HIS B 1 16 ? -11.57 10.344 1.668 1 89.12 16 HIS B N 1
ATOM 1539 C CA . HIS B 1 16 ? -11.664 9.141 0.852 1 89.12 16 HIS B CA 1
ATOM 1540 C C . HIS B 1 16 ? -11.227 7.906 1.637 1 89.12 16 HIS B C 1
ATOM 1542 O O . HIS B 1 16 ? -10.172 7.91 2.271 1 89.12 16 HIS B O 1
ATOM 1548 N N . GLN B 1 17 ? -12.023 6.906 1.66 1 91.25 17 GLN B N 1
ATOM 1549 C CA . GLN B 1 17 ? -11.734 5.652 2.346 1 91.25 17 GLN B CA 1
ATOM 1550 C C . GLN B 1 17 ? -11.602 4.5 1.353 1 91.25 17 GLN B C 1
ATOM 1552 O O . GLN B 1 17 ? -12.172 4.547 0.26 1 91.25 17 GLN B O 1
ATOM 1557 N N . VAL B 1 18 ? -10.836 3.537 1.757 1 94.12 18 VAL B N 1
ATOM 1558 C CA . VAL B 1 18 ? -10.617 2.385 0.891 1 94.12 18 VAL B CA 1
ATOM 1559 C C . VAL B 1 18 ? -10.664 1.101 1.717 1 94.12 18 VAL B C 1
ATOM 1561 O O . VAL B 1 18 ? -10.477 1.131 2.936 1 94.12 18 VAL B O 1
ATOM 1564 N N . ILE B 1 19 ? -10.977 0.02 1.042 1 94.19 19 ILE B N 1
ATOM 1565 C CA . ILE B 1 19 ? -10.875 -1.321 1.605 1 94.19 19 ILE B CA 1
ATOM 1566 C C . ILE B 1 19 ? -9.578 -1.981 1.134 1 94.19 19 ILE B C 1
ATOM 1568 O O . ILE B 1 19 ? -9.398 -2.217 -0.063 1 94.19 19 ILE B O 1
ATOM 1572 N N . PRO B 1 20 ? -8.664 -2.26 2.033 1 97.12 20 PRO B N 1
ATOM 1573 C CA . PRO B 1 20 ? -7.414 -2.91 1.627 1 97.12 20 PRO B CA 1
ATOM 1574 C C . PRO B 1 20 ? -7.578 -4.41 1.388 1 97.12 20 PRO B C 1
ATOM 1576 O O . PRO B 1 20 ? -8.266 -5.086 2.154 1 97.12 20 PRO B O 1
ATOM 1579 N N . ARG B 1 21 ? -6.953 -4.926 0.306 1 97.44 21 ARG B N 1
ATOM 1580 C CA . ARG B 1 21 ? -6.934 -6.336 -0.06 1 97.44 21 ARG B CA 1
ATOM 1581 C C . ARG B 1 21 ? -5.547 -6.762 -0.528 1 97.44 21 ARG B C 1
ATOM 1583 O O . ARG B 1 21 ? -4.789 -5.945 -1.06 1 97.44 21 ARG B O 1
ATOM 1590 N N . THR B 1 22 ? -5.25 -7.984 -0.296 1 98 22 THR B N 1
ATOM 1591 C CA . THR B 1 22 ? -4.016 -8.547 -0.836 1 98 22 THR B CA 1
ATOM 1592 C C . THR B 1 22 ? -4.305 -9.43 -2.043 1 98 22 THR B C 1
ATOM 1594 O O . THR B 1 22 ? -5.383 -10.023 -2.143 1 98 22 THR B O 1
ATOM 1597 N N . LEU B 1 23 ? -3.492 -9.445 -2.967 1 98.31 23 LEU B N 1
ATOM 1598 C CA . LEU B 1 23 ? -3.436 -10.336 -4.121 1 98.31 23 LEU B CA 1
ATOM 1599 C C . LEU B 1 23 ? -2.041 -10.938 -4.273 1 98.31 23 LEU B C 1
ATOM 1601 O O . LEU B 1 23 ? -1.06 -10.203 -4.426 1 98.31 23 LEU B O 1
ATOM 1605 N N . ILE B 1 24 ? -1.932 -12.164 -4.227 1 97.62 24 ILE B N 1
ATOM 1606 C CA . ILE B 1 24 ? -0.637 -12.828 -4.125 1 97.62 24 ILE B CA 1
ATOM 1607 C C . ILE B 1 24 ? -0.455 -13.789 -5.297 1 97.62 24 ILE B C 1
ATOM 1609 O O . ILE B 1 24 ? -1.331 -14.617 -5.574 1 97.62 24 ILE B O 1
ATOM 1613 N N . PHE B 1 25 ? 0.614 -13.711 -5.934 1 97.94 25 PHE B N 1
ATOM 1614 C CA . PHE B 1 25 ? 1.043 -14.648 -6.961 1 97.94 25 PHE B CA 1
ATOM 1615 C C . PHE B 1 25 ? 2.271 -15.43 -6.504 1 97.94 25 PHE B C 1
ATOM 1617 O O . PHE B 1 25 ? 3.346 -14.852 -6.324 1 97.94 25 PHE B O 1
ATOM 1624 N N . LEU B 1 26 ? 2.135 -16.672 -6.277 1 96.81 26 LEU B N 1
ATOM 1625 C CA . LEU B 1 26 ? 3.264 -17.562 -6.004 1 96.81 26 LEU B CA 1
ATOM 1626 C C . LEU B 1 26 ? 3.719 -18.266 -7.277 1 96.81 26 LEU B C 1
ATOM 1628 O O . LEU B 1 26 ? 2.891 -18.734 -8.062 1 96.81 26 LEU B O 1
ATOM 1632 N N . THR B 1 27 ? 4.996 -18.297 -7.461 1 97.06 27 THR B N 1
ATOM 1633 C CA . THR B 1 27 ? 5.523 -19.016 -8.617 1 97.06 27 THR B CA 1
ATOM 1634 C C . THR B 1 27 ? 6.438 -20.156 -8.18 1 97.06 27 THR B C 1
ATOM 1636 O O . THR B 1 27 ? 6.938 -20.156 -7.055 1 97.06 27 THR B O 1
ATOM 1639 N N . SER B 1 28 ? 6.535 -21.094 -9.008 1 96.19 28 SER B N 1
ATOM 1640 C CA . SER B 1 28 ? 7.445 -22.234 -8.875 1 96.19 28 SER B CA 1
ATOM 1641 C C . SER B 1 28 ? 7.836 -22.797 -10.242 1 96.19 28 SER B C 1
ATOM 1643 O O . SER B 1 28 ? 7.184 -22.5 -11.242 1 96.19 28 SER B O 1
ATOM 1645 N N . VAL B 1 29 ? 8.914 -23.516 -10.219 1 95.62 29 VAL B N 1
ATOM 1646 C CA . VAL B 1 29 ? 9.344 -24.188 -11.445 1 95.62 29 VAL B CA 1
ATOM 1647 C C . VAL B 1 29 ? 8.789 -25.609 -11.477 1 95.62 29 VAL B C 1
ATOM 1649 O O . VAL B 1 29 ? 8.93 -26.359 -10.508 1 95.62 29 VAL B O 1
ATOM 1652 N N . ASN B 1 30 ? 8.055 -25.938 -12.562 1 95.69 30 ASN B N 1
ATOM 1653 C CA . ASN B 1 30 ? 7.625 -27.312 -12.773 1 95.69 30 ASN B CA 1
ATOM 1654 C C . ASN B 1 30 ? 8.82 -28.25 -12.953 1 95.69 30 ASN B C 1
ATOM 1656 O O . ASN B 1 30 ? 9.594 -28.109 -13.898 1 95.69 30 ASN B O 1
ATOM 1660 N N . PRO B 1 31 ? 8.906 -29.188 -12.023 1 93.94 31 PRO B N 1
ATOM 1661 C CA . PRO B 1 31 ? 10.094 -30.031 -12.094 1 93.94 31 PRO B CA 1
ATOM 1662 C C . PRO B 1 31 ? 10.133 -30.906 -13.352 1 93.94 31 PRO B C 1
ATOM 1664 O O . PRO B 1 31 ? 11.203 -31.359 -13.766 1 93.94 31 PRO B O 1
ATOM 1667 N N . THR B 1 32 ? 9.031 -31.188 -13.945 1 94.88 32 THR B N 1
ATOM 1668 C CA . THR B 1 32 ? 8.953 -32.031 -15.133 1 94.88 32 THR B CA 1
ATOM 1669 C C . THR B 1 32 ? 9.25 -31.234 -16.391 1 94.88 32 THR B C 1
ATOM 1671 O O . THR B 1 32 ? 10.086 -31.625 -17.203 1 94.88 32 THR B O 1
ATOM 1674 N N . THR B 1 33 ? 8.648 -30.062 -16.562 1 94.75 33 THR B N 1
ATOM 1675 C CA . THR B 1 33 ? 8.742 -29.297 -17.797 1 94.75 33 THR B CA 1
ATOM 1676 C C . THR B 1 33 ? 9.836 -28.234 -17.703 1 94.75 33 THR B C 1
ATOM 1678 O O . THR B 1 33 ? 10.289 -27.719 -18.734 1 94.75 33 THR B O 1
ATOM 1681 N N . GLY B 1 34 ? 10.234 -27.828 -16.453 1 94.88 34 GLY B N 1
ATOM 1682 C CA . GLY B 1 34 ? 11.188 -26.75 -16.25 1 94.88 34 GLY B CA 1
ATOM 1683 C C . GLY B 1 34 ? 10.57 -25.375 -16.375 1 94.88 34 GLY B C 1
ATOM 1684 O O . GLY B 1 34 ? 11.242 -24.359 -16.156 1 94.88 34 GLY B O 1
ATOM 1685 N N . GLY B 1 35 ? 9.297 -25.328 -16.766 1 96.06 35 GLY B N 1
ATOM 1686 C CA . GLY B 1 35 ? 8.625 -24.062 -16.984 1 96.06 35 GLY B CA 1
ATOM 1687 C C . GLY B 1 35 ? 8.195 -23.375 -15.695 1 96.06 35 GLY B C 1
ATOM 1688 O O . GLY B 1 35 ? 7.957 -24.047 -14.688 1 96.06 35 GLY B O 1
ATOM 1689 N N . ARG B 1 36 ? 8.188 -22.047 -15.75 1 96.62 36 ARG B N 1
ATOM 1690 C CA . ARG B 1 36 ? 7.68 -21.281 -14.617 1 96.62 36 ARG B CA 1
ATOM 1691 C C . ARG B 1 36 ? 6.156 -21.328 -14.562 1 96.62 36 ARG B C 1
ATOM 1693 O O . ARG B 1 36 ? 5.488 -21.125 -15.586 1 96.62 36 ARG B O 1
ATOM 1700 N N . GLU B 1 37 ? 5.621 -21.625 -13.391 1 98.06 37 GLU B N 1
ATOM 1701 C CA . GLU B 1 37 ? 4.176 -21.672 -13.188 1 98.06 37 GLU B CA 1
ATOM 1702 C C . GLU B 1 37 ? 3.758 -20.734 -12.047 1 98.06 37 GLU B C 1
ATOM 1704 O O . GLU B 1 37 ? 4.555 -20.438 -11.156 1 98.06 37 GLU B O 1
ATOM 1709 N N . VAL B 1 38 ? 2.547 -20.25 -12.141 1 98.25 38 VAL B N 1
ATOM 1710 C CA . VAL B 1 38 ? 1.973 -19.391 -11.109 1 98.25 38 VAL B CA 1
ATOM 1711 C C . VAL B 1 38 ? 0.779 -20.078 -10.461 1 98.25 38 VAL B C 1
ATOM 1713 O O . VAL B 1 38 ? -0.021 -20.719 -11.148 1 98.25 38 VAL B O 1
ATOM 1716 N N . LEU B 1 39 ? 0.723 -20.016 -9.125 1 97.25 39 LEU B N 1
ATOM 1717 C CA . LEU B 1 39 ? -0.391 -20.609 -8.391 1 97.25 39 LEU B CA 1
ATOM 1718 C C . LEU B 1 39 ? -1.611 -19.703 -8.43 1 97.25 39 LEU B C 1
ATOM 1720 O O . LEU B 1 39 ? -1.538 -18.531 -8.016 1 97.25 39 LEU B O 1
ATOM 1724 N N . LEU B 1 40 ? -2.711 -20.172 -8.945 1 97.19 40 LEU B N 1
ATOM 1725 C CA . LEU B 1 40 ? -3.977 -19.438 -8.969 1 97.19 40 LEU B CA 1
ATOM 1726 C C . LEU B 1 40 ? -5.086 -20.266 -8.32 1 97.19 40 LEU B C 1
ATOM 1728 O O . LEU B 1 40 ? -4.941 -21.469 -8.133 1 97.19 40 LEU B O 1
ATOM 1732 N N . LEU B 1 41 ? -6.059 -19.594 -7.883 1 95.38 41 LEU B N 1
ATOM 1733 C CA . LEU B 1 41 ? -7.227 -20.219 -7.27 1 95.38 41 LEU B CA 1
ATOM 1734 C C . LEU B 1 41 ? -8.414 -20.203 -8.234 1 95.38 41 LEU B C 1
ATOM 1736 O O . LEU B 1 41 ? -8.883 -19.141 -8.633 1 95.38 41 LEU B O 1
ATOM 1740 N N . LYS B 1 42 ? -8.836 -21.359 -8.594 1 93.81 42 LYS B N 1
ATOM 1741 C CA . LYS B 1 42 ? -10.055 -21.469 -9.398 1 93.81 42 LYS B CA 1
ATOM 1742 C C . LYS B 1 42 ? -11.297 -21.375 -8.516 1 93.81 42 LYS B C 1
ATOM 1744 O O . LYS B 1 42 ? -11.508 -22.203 -7.625 1 93.81 42 LYS B O 1
ATOM 1749 N N . GLY B 1 43 ? -12.078 -20.344 -8.797 1 89.31 43 GLY B N 1
ATOM 1750 C CA . GLY B 1 43 ? -13.281 -20.156 -8.008 1 89.31 43 GLY B CA 1
ATOM 1751 C C . GLY B 1 43 ? -14.242 -21.328 -8.094 1 89.31 43 GLY B C 1
ATOM 1752 O O . GLY B 1 43 ? -14.422 -21.922 -9.164 1 89.31 43 GLY B O 1
ATOM 1753 N N . ALA B 1 44 ? -14.828 -21.625 -6.938 1 86.12 44 ALA B N 1
ATOM 1754 C CA . ALA B 1 44 ? -15.836 -22.688 -6.93 1 86.12 44 ALA B CA 1
ATOM 1755 C C . ALA B 1 44 ? -17.016 -22.328 -7.82 1 86.12 44 ALA B C 1
ATOM 1757 O O . ALA B 1 44 ? -17.359 -21.156 -7.965 1 86.12 44 ALA B O 1
ATOM 1758 N N . PRO B 1 45 ? -17.703 -23.344 -8.375 1 85 45 PRO B N 1
ATOM 1759 C CA . PRO B 1 45 ? -18.844 -23.094 -9.258 1 85 45 PRO B CA 1
ATOM 1760 C C . PRO B 1 45 ? -19.984 -22.375 -8.547 1 85 45 PRO B C 1
ATOM 1762 O O . PRO B 1 45 ? -20.812 -21.719 -9.195 1 85 45 PRO B O 1
ATOM 1765 N N . THR B 1 46 ? -20.016 -22.375 -7.211 1 81.88 46 THR B N 1
ATOM 1766 C CA . THR B 1 46 ? -21.125 -21.828 -6.438 1 81.88 46 THR B CA 1
ATOM 1767 C C . THR B 1 46 ? -20.875 -20.375 -6.062 1 81.88 46 THR B C 1
ATOM 1769 O O . THR B 1 46 ? -21.766 -19.719 -5.516 1 81.88 46 THR B O 1
ATOM 1772 N N . LYS B 1 47 ? -19.656 -19.922 -6.379 1 78.81 47 LYS B N 1
ATOM 1773 C CA . LYS B 1 47 ? -19.359 -18.547 -6.02 1 78.81 47 LYS B CA 1
ATOM 1774 C C . LYS B 1 47 ? -20.203 -17.562 -6.82 1 78.81 47 LYS B C 1
ATOM 1776 O O . LYS B 1 47 ? -20.5 -17.797 -7.996 1 78.81 47 LYS B O 1
ATOM 1781 N N . ARG B 1 48 ? -20.609 -16.531 -6.078 1 73.5 48 ARG B N 1
ATOM 1782 C CA . ARG B 1 48 ? -21.406 -15.484 -6.703 1 73.5 48 ARG B CA 1
ATOM 1783 C C . ARG B 1 48 ? -20.594 -14.734 -7.754 1 73.5 48 ARG B C 1
ATOM 1785 O O . ARG B 1 48 ? -21.094 -14.445 -8.844 1 73.5 48 ARG B O 1
ATOM 1792 N N . LEU B 1 49 ? -19.344 -14.469 -7.383 1 74.94 49 LEU B N 1
ATOM 1793 C CA . LEU B 1 49 ? -18.484 -13.695 -8.273 1 74.94 49 LEU B CA 1
ATOM 1794 C C . LEU B 1 49 ? -17.391 -14.578 -8.859 1 74.94 49 LEU B C 1
ATOM 1796 O O . LEU B 1 49 ? -16.766 -15.375 -8.141 1 74.94 49 LEU B O 1
ATOM 1800 N N . TRP B 1 50 ? -17.219 -14.461 -10.188 1 82.38 50 TRP B N 1
ATOM 1801 C CA . TRP B 1 50 ? -16.109 -15.062 -10.914 1 82.38 50 TRP B CA 1
ATOM 1802 C C . TRP B 1 50 ? -16.094 -16.578 -10.742 1 82.38 50 TRP B C 1
ATOM 1804 O O . TRP B 1 50 ? -15.055 -17.172 -10.492 1 82.38 50 TRP B O 1
ATOM 1814 N N . ALA B 1 51 ? -17.281 -17.188 -10.75 1 82.25 51 ALA B N 1
ATOM 1815 C CA . ALA B 1 51 ? -17.375 -18.641 -10.719 1 82.25 51 ALA B CA 1
ATOM 1816 C C . ALA B 1 51 ? -16.562 -19.281 -11.836 1 82.25 51 ALA B C 1
ATOM 1818 O O . ALA B 1 51 ? -16.609 -18.828 -12.984 1 82.25 51 ALA B O 1
ATOM 1819 N N . ASN B 1 52 ? -15.711 -20.172 -11.406 1 89.62 52 ASN B N 1
ATOM 1820 C CA . ASN B 1 52 ? -14.922 -21 -12.312 1 89.62 52 ASN B CA 1
ATOM 1821 C C . ASN B 1 52 ? -13.82 -20.188 -12.984 1 89.62 52 ASN B C 1
ATOM 1823 O O . ASN B 1 52 ? -13.227 -20.641 -13.977 1 89.62 52 ASN B O 1
ATOM 1827 N N . ARG B 1 53 ? -13.594 -19.031 -12.578 1 93.62 53 ARG B N 1
ATOM 1828 C CA . ARG B 1 53 ? -12.477 -18.234 -13.078 1 93.62 53 ARG B CA 1
ATOM 1829 C C . ARG B 1 53 ? -11.289 -18.281 -12.125 1 93.62 53 ARG B C 1
ATOM 1831 O O . ARG B 1 53 ? -11.453 -18.562 -10.938 1 93.62 53 ARG B O 1
ATOM 1838 N N . TYR B 1 54 ? -10.125 -18.094 -12.734 1 95.94 54 TYR B N 1
ATOM 1839 C CA . TYR B 1 54 ? -8.898 -18.109 -11.945 1 95.94 54 TYR B CA 1
ATOM 1840 C C . TYR B 1 54 ? -8.562 -16.734 -11.406 1 95.94 54 TYR B C 1
ATOM 1842 O O . TYR B 1 54 ? -8.625 -15.742 -12.148 1 95.94 54 TYR B O 1
ATOM 1850 N N . ASN B 1 55 ? -8.32 -16.688 -10.172 1 95.75 55 ASN B N 1
ATOM 1851 C CA . ASN B 1 55 ? -7.809 -15.5 -9.508 1 95.75 55 ASN B CA 1
ATOM 1852 C C . ASN B 1 55 ? -6.535 -15.797 -8.719 1 95.75 55 ASN B C 1
ATOM 1854 O O . ASN B 1 55 ? -6.16 -16.953 -8.555 1 95.75 55 ASN B O 1
ATOM 1858 N N . GLY B 1 56 ? -5.828 -14.727 -8.367 1 97 56 GLY B N 1
ATOM 1859 C CA . GLY B 1 56 ? -4.75 -14.938 -7.418 1 97 56 GLY B CA 1
ATOM 1860 C C . GLY B 1 56 ? -5.238 -15.352 -6.043 1 97 56 GLY B C 1
ATOM 1861 O O . GLY B 1 56 ? -6.445 -15.469 -5.816 1 97 56 GLY B O 1
ATOM 1862 N N . LEU B 1 57 ? -4.305 -15.656 -5.211 1 95.81 57 LEU B N 1
ATOM 1863 C CA . LEU B 1 57 ? -4.621 -15.852 -3.801 1 95.81 57 LEU B CA 1
ATOM 1864 C C . LEU B 1 57 ? -4.691 -14.516 -3.068 1 95.81 57 LEU B C 1
ATOM 1866 O O . LEU B 1 57 ? -4.191 -13.5 -3.564 1 95.81 57 LEU B O 1
ATOM 1870 N N . GLY B 1 58 ? -5.25 -14.492 -1.976 1 95.88 58 GLY B N 1
ATOM 1871 C CA . GLY B 1 58 ? -5.324 -13.258 -1.211 1 95.88 58 GLY B CA 1
ATOM 1872 C C . GLY B 1 58 ? -6.691 -13.016 -0.593 1 95.88 58 GLY B C 1
ATOM 1873 O O . GLY B 1 58 ? -7.531 -13.922 -0.565 1 95.88 58 GLY B O 1
ATOM 1874 N N . GLY B 1 59 ? -6.883 -11.828 -0.066 1 94.88 59 GLY B N 1
ATOM 1875 C CA . GLY B 1 59 ? -8.125 -11.508 0.611 1 94.88 59 GLY B CA 1
ATOM 1876 C C . GLY B 1 59 ? -8.07 -10.211 1.398 1 94.88 59 GLY B C 1
ATOM 1877 O O . GLY B 1 59 ? -7.293 -9.312 1.065 1 94.88 59 GLY B O 1
ATOM 1878 N N . HIS B 1 60 ? -8.961 -10.133 2.322 1 94.06 60 HIS B N 1
ATOM 1879 C CA . HIS B 1 60 ? -9.133 -8.891 3.07 1 94.06 60 HIS B CA 1
ATOM 1880 C C . HIS B 1 60 ? -8.039 -8.719 4.121 1 94.06 60 HIS B C 1
ATOM 1882 O O . HIS B 1 60 ? -7.504 -9.711 4.625 1 94.06 60 HIS B O 1
ATOM 1888 N N . VAL B 1 61 ? -7.719 -7.508 4.398 1 95.44 61 VAL B N 1
ATOM 1889 C CA . VAL B 1 61 ? -6.832 -7.152 5.504 1 95.44 61 VAL B CA 1
ATOM 1890 C C . VAL B 1 61 ? -7.656 -6.848 6.75 1 95.44 61 VAL B C 1
ATOM 1892 O O . VAL B 1 61 ? -8.68 -6.16 6.676 1 95.44 61 VAL B O 1
ATOM 1895 N N . GLU B 1 62 ? -7.242 -7.395 7.863 1 92.62 62 GLU B N 1
ATOM 1896 C CA . GLU B 1 62 ? -7.938 -7.137 9.125 1 92.62 62 GLU B CA 1
ATOM 1897 C C . GLU B 1 62 ? -7.328 -5.941 9.852 1 92.62 62 GLU B C 1
ATOM 1899 O O . GLU B 1 62 ? -6.195 -5.551 9.578 1 92.62 62 GLU B O 1
ATOM 1904 N N . ALA B 1 63 ? -8.039 -5.395 10.789 1 89.69 63 ALA B N 1
ATOM 1905 C CA . ALA B 1 63 ? -7.645 -4.16 11.469 1 89.69 63 ALA B CA 1
ATOM 1906 C C . ALA B 1 63 ? -6.387 -4.375 12.305 1 89.69 63 ALA B C 1
ATOM 1908 O O . ALA B 1 63 ? -5.598 -3.447 12.5 1 89.69 63 ALA B O 1
ATOM 1909 N N . ASP B 1 64 ? -6.117 -5.555 12.758 1 90.75 64 ASP B N 1
ATOM 1910 C CA . ASP B 1 64 ? -5.074 -5.812 13.742 1 90.75 64 ASP B CA 1
ATOM 1911 C C . ASP B 1 64 ? -3.826 -6.398 13.086 1 90.75 64 ASP B C 1
ATOM 1913 O O . ASP B 1 64 ? -3.021 -7.055 13.75 1 90.75 64 ASP B O 1
ATOM 1917 N N . GLU B 1 65 ? -3.627 -6.188 11.812 1 93.31 65 GLU B N 1
ATOM 1918 C CA . GLU B 1 65 ? -2.449 -6.699 11.117 1 93.31 65 GLU B CA 1
ATOM 1919 C C . GLU B 1 65 ? -1.954 -5.711 10.062 1 93.31 65 GLU B C 1
ATOM 1921 O O . GLU B 1 65 ? -2.699 -4.828 9.633 1 93.31 65 GLU B O 1
ATOM 1926 N N . ASP B 1 66 ? -0.656 -5.852 9.727 1 93.62 66 ASP B N 1
ATOM 1927 C CA . ASP B 1 66 ? -0.153 -5.094 8.578 1 93.62 66 ASP B CA 1
ATOM 1928 C C . ASP B 1 66 ? -0.406 -5.84 7.273 1 93.62 66 ASP B C 1
ATOM 1930 O O . ASP B 1 66 ? -0.817 -7.004 7.285 1 93.62 66 ASP B O 1
ATOM 1934 N N . ILE B 1 67 ? -0.102 -5.199 6.168 1 95.88 67 ILE B N 1
ATOM 1935 C CA . ILE B 1 67 ? -0.445 -5.688 4.836 1 95.88 67 ILE B CA 1
ATOM 1936 C C . ILE B 1 67 ? 0.316 -6.98 4.547 1 95.88 67 ILE B C 1
ATOM 1938 O O . ILE B 1 67 ? -0.233 -7.91 3.955 1 95.88 67 ILE B O 1
ATOM 1942 N N . HIS B 1 68 ? 1.58 -7.039 4.949 1 95.94 68 HIS B N 1
ATOM 1943 C CA . HIS B 1 68 ? 2.414 -8.211 4.707 1 95.94 68 HIS B CA 1
ATOM 1944 C C . HIS B 1 68 ? 1.913 -9.414 5.496 1 95.94 68 HIS B C 1
ATOM 1946 O O . HIS B 1 68 ? 1.83 -10.523 4.957 1 95.94 68 HIS B O 1
ATOM 1952 N N . SER B 1 69 ? 1.604 -9.18 6.766 1 94.38 69 SER B N 1
ATOM 1953 C CA . SER B 1 69 ? 1.066 -10.234 7.609 1 94.38 69 SER B CA 1
ATOM 1954 C C . SER B 1 69 ? -0.252 -10.773 7.059 1 94.38 69 SER B C 1
ATOM 1956 O O . SER B 1 69 ? -0.51 -11.977 7.105 1 94.38 69 SER B O 1
ATOM 1958 N N . ALA B 1 70 ? -1.1 -9.875 6.543 1 95.69 70 ALA B N 1
ATOM 1959 C CA . ALA B 1 70 ? -2.357 -10.289 5.922 1 95.69 70 ALA B CA 1
ATOM 1960 C C . ALA B 1 70 ? -2.105 -11.219 4.738 1 95.69 70 ALA B C 1
ATOM 1962 O O . ALA B 1 70 ? -2.773 -12.242 4.594 1 95.69 70 ALA B O 1
ATOM 1963 N N . ALA B 1 71 ? -1.122 -10.844 3.9 1 96.25 71 ALA B N 1
ATOM 1964 C CA . ALA B 1 71 ? -0.788 -11.664 2.736 1 96.25 71 ALA B CA 1
ATOM 1965 C C . ALA B 1 71 ? -0.367 -13.07 3.158 1 96.25 71 ALA B C 1
ATOM 1967 O O . ALA B 1 71 ? -0.842 -14.062 2.598 1 96.25 71 ALA B O 1
ATOM 1968 N N . ARG B 1 72 ? 0.446 -13.148 4.176 1 94.12 72 ARG B N 1
ATOM 1969 C CA . ARG B 1 72 ? 0.936 -14.438 4.648 1 94.12 72 ARG B CA 1
ATOM 1970 C C . ARG B 1 72 ? -0.197 -15.273 5.238 1 94.12 72 ARG B C 1
ATOM 1972 O O . ARG B 1 72 ? -0.269 -16.484 5.012 1 94.12 72 ARG B O 1
ATOM 1979 N N . ARG B 1 73 ? -1.04 -14.625 5.992 1 94.44 73 ARG B N 1
ATOM 1980 C CA . ARG B 1 73 ? -2.172 -15.328 6.59 1 94.44 73 ARG B CA 1
ATOM 1981 C C . ARG B 1 73 ? -3.098 -15.883 5.516 1 94.44 73 ARG B C 1
ATOM 1983 O O . ARG B 1 73 ? -3.498 -17.047 5.582 1 94.44 73 ARG B O 1
ATOM 1990 N N . GLU B 1 74 ? -3.445 -15.062 4.551 1 94.75 74 GLU B N 1
ATOM 1991 C CA . GLU B 1 74 ? -4.336 -15.484 3.473 1 94.75 74 GLU B CA 1
ATOM 1992 C C . GLU B 1 74 ? -3.748 -16.672 2.701 1 94.75 74 GLU B C 1
ATOM 1994 O O . GLU B 1 74 ? -4.48 -17.562 2.281 1 94.75 74 GLU B O 1
ATOM 1999 N N . LEU B 1 75 ? -2.443 -16.672 2.459 1 92.69 75 LEU B N 1
ATOM 2000 C CA . LEU B 1 75 ? -1.786 -17.781 1.777 1 92.69 75 LEU B CA 1
ATOM 2001 C C . LEU B 1 75 ? -1.956 -19.078 2.561 1 92.69 75 LEU B C 1
ATOM 2003 O O . LEU B 1 75 ? -2.252 -20.125 1.979 1 92.69 75 LEU B O 1
ATOM 2007 N N . ARG B 1 76 ? -1.745 -18.953 3.844 1 90.69 76 ARG B N 1
ATOM 2008 C CA . ARG B 1 76 ? -1.914 -20.125 4.699 1 90.69 76 ARG B CA 1
ATOM 2009 C C . ARG B 1 76 ? -3.359 -20.625 4.68 1 90.69 76 ARG B C 1
ATOM 2011 O O . ARG B 1 76 ? -3.611 -21.812 4.562 1 90.69 76 ARG B O 1
ATOM 2018 N N . GLU B 1 77 ? -4.312 -19.719 4.785 1 91.56 77 GLU B N 1
ATOM 2019 C CA . GLU B 1 77 ? -5.73 -20.062 4.855 1 91.56 77 GLU B CA 1
ATOM 2020 C C . GLU B 1 77 ? -6.219 -20.672 3.537 1 91.56 77 GLU B C 1
ATOM 2022 O O . GLU B 1 77 ? -6.996 -21.625 3.535 1 91.56 77 GLU B O 1
ATOM 2027 N N . GLU B 1 78 ? -5.797 -20.125 2.436 1 91.56 78 GLU B N 1
ATOM 2028 C CA . GLU B 1 78 ? -6.371 -20.484 1.145 1 91.56 78 GLU B CA 1
ATOM 2029 C C . GLU B 1 78 ? -5.613 -21.656 0.511 1 91.56 78 GLU B C 1
ATOM 2031 O O . GLU B 1 78 ? -6.145 -22.359 -0.352 1 91.56 78 GLU B O 1
ATOM 2036 N N . ALA B 1 79 ? -4.312 -21.891 0.841 1 89.88 79 ALA B N 1
ATOM 2037 C CA . ALA B 1 79 ? -3.529 -22.891 0.117 1 89.88 79 ALA B CA 1
ATOM 2038 C C . ALA B 1 79 ? -2.652 -23.688 1.071 1 89.88 79 ALA B C 1
ATOM 2040 O O . ALA B 1 79 ? -1.96 -24.625 0.651 1 89.88 79 ALA B O 1
ATOM 2041 N N . GLY B 1 80 ? -2.633 -23.344 2.344 1 88.31 80 GLY B N 1
ATOM 2042 C CA . GLY B 1 80 ? -1.783 -24.031 3.301 1 88.31 80 GLY B CA 1
ATOM 2043 C C . GLY B 1 80 ? -0.303 -23.797 3.062 1 88.31 80 GLY B C 1
ATOM 2044 O O . GLY B 1 80 ? 0.526 -24.641 3.404 1 88.31 80 GLY B O 1
ATOM 2045 N N . ILE B 1 81 ? 0.07 -22.719 2.439 1 89.06 81 ILE B N 1
ATOM 2046 C CA . ILE B 1 81 ? 1.45 -22.469 2.047 1 89.06 81 ILE B CA 1
ATOM 2047 C C . ILE B 1 81 ? 2.039 -21.375 2.936 1 89.06 81 ILE B C 1
ATOM 2049 O O . ILE B 1 81 ? 1.363 -20.391 3.25 1 89.06 81 ILE B O 1
ATOM 2053 N N . GLN B 1 82 ? 3.244 -21.625 3.312 1 87.25 82 GLN B N 1
ATOM 2054 C CA . GLN B 1 82 ? 4.055 -20.609 3.979 1 87.25 82 GLN B CA 1
ATOM 2055 C C . GLN B 1 82 ? 5.297 -20.266 3.158 1 87.25 82 GLN B C 1
ATOM 2057 O O . GLN B 1 82 ? 6.004 -21.156 2.693 1 87.25 82 GLN B O 1
ATOM 2062 N N . VAL B 1 83 ? 5.426 -19.031 2.869 1 86.31 83 VAL B N 1
ATOM 2063 C CA . VAL B 1 83 ? 6.594 -18.625 2.096 1 86.31 83 VAL B CA 1
ATOM 2064 C C . VAL B 1 83 ? 7.473 -17.703 2.938 1 86.31 83 VAL B C 1
ATOM 2066 O O . VAL B 1 83 ? 6.977 -16.984 3.801 1 86.31 83 VAL B O 1
ATOM 2069 N N . ASP B 1 84 ? 8.789 -17.734 2.672 1 77.81 84 ASP B N 1
ATOM 2070 C CA . ASP B 1 84 ? 9.773 -16.953 3.416 1 77.81 84 ASP B CA 1
ATOM 2071 C C . ASP B 1 84 ? 9.758 -15.492 2.992 1 77.81 84 ASP B C 1
ATOM 2073 O O . ASP B 1 84 ? 9.945 -14.594 3.82 1 77.81 84 ASP B O 1
ATOM 2077 N N . ARG B 1 85 ? 9.57 -15.328 1.696 1 88.69 85 ARG B N 1
ATOM 2078 C CA . ARG B 1 85 ? 9.688 -13.969 1.17 1 88.69 85 ARG B CA 1
ATOM 2079 C C . ARG B 1 85 ? 8.5 -13.625 0.281 1 88.69 85 ARG B C 1
ATOM 2081 O O . ARG B 1 85 ? 8.195 -14.344 -0.674 1 88.69 85 ARG B O 1
ATOM 2088 N N . LEU B 1 86 ? 7.805 -12.664 0.625 1 92.88 86 LEU B N 1
ATOM 2089 C CA . LEU B 1 86 ? 6.781 -12.031 -0.201 1 92.88 86 LEU B CA 1
ATOM 2090 C C . LEU B 1 86 ? 7.16 -10.594 -0.53 1 92.88 86 LEU B C 1
ATOM 2092 O O . LEU B 1 86 ? 7.363 -9.773 0.373 1 92.88 86 LEU B O 1
ATOM 2096 N N . THR B 1 87 ? 7.32 -10.336 -1.771 1 93.69 87 THR B N 1
ATOM 2097 C CA . THR B 1 87 ? 7.723 -9.008 -2.227 1 93.69 87 THR B CA 1
ATOM 2098 C C . THR B 1 87 ? 6.527 -8.227 -2.764 1 93.69 87 THR B C 1
ATOM 2100 O O . THR B 1 87 ? 5.781 -8.734 -3.609 1 93.69 87 THR B O 1
ATOM 2103 N N . LEU B 1 88 ? 6.301 -7.051 -2.225 1 95.69 88 LEU B N 1
ATOM 2104 C CA . LEU B 1 88 ? 5.285 -6.172 -2.797 1 95.69 88 LEU B CA 1
ATOM 2105 C C . LEU B 1 88 ? 5.688 -5.707 -4.191 1 95.69 88 LEU B C 1
ATOM 2107 O O . LEU B 1 88 ? 6.75 -5.102 -4.363 1 95.69 88 LEU B O 1
ATOM 2111 N N . ARG B 1 89 ? 4.824 -5.941 -5.16 1 95.88 89 ARG B N 1
ATOM 2112 C CA . ARG B 1 89 ? 5.168 -5.656 -6.551 1 95.88 89 ARG B CA 1
ATOM 2113 C C . ARG B 1 89 ? 4.305 -4.523 -7.105 1 95.88 89 ARG B C 1
ATOM 2115 O O . ARG B 1 89 ? 4.641 -3.93 -8.133 1 95.88 89 ARG B O 1
ATOM 2122 N N . GLY B 1 90 ? 3.203 -4.32 -6.469 1 96.56 90 GLY B N 1
ATOM 2123 C CA . GLY B 1 90 ? 2.334 -3.281 -6.992 1 96.56 90 GLY B CA 1
ATOM 2124 C C . GLY B 1 90 ? 1.217 -2.898 -6.039 1 96.56 90 GLY B C 1
ATOM 2125 O O . GLY B 1 90 ? 0.93 -3.627 -5.09 1 96.56 90 GLY B O 1
ATOM 2126 N N . ILE B 1 91 ? 0.629 -1.774 -6.223 1 97.81 91 ILE B N 1
ATOM 2127 C CA . ILE B 1 91 ? -0.547 -1.265 -5.523 1 97.81 91 ILE B CA 1
ATOM 2128 C C . ILE B 1 91 ? -1.562 -0.743 -6.539 1 97.81 91 ILE B C 1
ATOM 2130 O O . ILE B 1 91 ? -1.251 0.14 -7.34 1 97.81 91 ILE B O 1
ATOM 2134 N N . VAL B 1 92 ? -2.752 -1.276 -6.52 1 96.75 92 VAL B N 1
ATOM 2135 C CA . VAL B 1 92 ? -3.801 -0.873 -7.449 1 96.75 92 VAL B CA 1
ATOM 2136 C C . VAL B 1 92 ? -4.926 -0.168 -6.691 1 96.75 92 VAL B C 1
ATOM 2138 O O . VAL B 1 92 ? -5.52 -0.743 -5.777 1 96.75 92 VAL B O 1
ATOM 2141 N N . HIS B 1 93 ? -5.172 1.023 -7.012 1 96.56 93 HIS B N 1
ATOM 2142 C CA . HIS B 1 93 ? -6.289 1.804 -6.488 1 96.56 93 HIS B CA 1
ATOM 2143 C C . HIS B 1 93 ? -7.516 1.682 -7.387 1 96.56 93 HIS B C 1
ATOM 2145 O O . HIS B 1 93 ? -7.488 2.115 -8.539 1 96.56 93 HIS B O 1
ATOM 2151 N N . ILE B 1 94 ? -8.602 1.138 -6.84 1 94.19 94 ILE B N 1
ATOM 2152 C CA . ILE B 1 94 ? -9.828 0.913 -7.602 1 94.19 94 ILE B CA 1
ATOM 2153 C C . ILE B 1 94 ? -10.914 1.87 -7.121 1 94.19 94 ILE B C 1
ATOM 2155 O O . ILE B 1 94 ? -11.375 1.775 -5.98 1 94.19 94 ILE B O 1
ATOM 2159 N N . GLN B 1 95 ? -11.289 2.742 -7.996 1 90.62 95 GLN B N 1
ATOM 2160 C CA . GLN B 1 95 ? -12.414 3.631 -7.73 1 90.62 95 GLN B CA 1
ATOM 2161 C C . GLN B 1 95 ? -13.742 2.92 -7.965 1 90.62 95 GLN B C 1
ATOM 2163 O O . GLN B 1 95 ? -13.977 2.373 -9.047 1 90.62 95 GLN B O 1
ATOM 2168 N N . THR B 1 96 ? -14.609 2.857 -6.973 1 85.06 96 THR B N 1
ATOM 2169 C CA . THR B 1 96 ? -15.836 2.068 -7.086 1 85.06 96 THR B CA 1
ATOM 2170 C C . THR B 1 96 ? -17.047 2.971 -7.328 1 85.06 96 THR B C 1
ATOM 2172 O O . THR B 1 96 ? -18.141 2.484 -7.598 1 85.06 96 THR B O 1
ATOM 2175 N N . SER B 1 97 ? -16.953 4.262 -7.059 1 77.25 97 SER B N 1
ATOM 2176 C CA . SER B 1 97 ? -18.062 5.18 -7.312 1 77.25 97 SER B CA 1
ATOM 2177 C C . SER B 1 97 ? -17.562 6.512 -7.863 1 77.25 97 SER B C 1
ATOM 2179 O O . SER B 1 97 ? -16.438 6.938 -7.555 1 77.25 97 SER B O 1
ATOM 2181 N N . THR B 1 98 ? -18.359 7.059 -8.734 1 68.69 98 THR B N 1
ATOM 2182 C CA . THR B 1 98 ? -18.062 8.398 -9.242 1 68.69 98 THR B CA 1
ATOM 2183 C C . THR B 1 98 ? -19.047 9.414 -8.664 1 68.69 98 THR B C 1
ATOM 2185 O O . THR B 1 98 ? -18.953 10.609 -8.953 1 68.69 98 THR B O 1
ATOM 2188 N N . ASP B 1 99 ? -19.922 8.859 -7.832 1 70.19 99 ASP B N 1
ATOM 2189 C CA . ASP B 1 99 ? -20.969 9.727 -7.285 1 70.19 99 ASP B CA 1
ATOM 2190 C C . ASP B 1 99 ? -20.484 10.453 -6.035 1 70.19 99 ASP B C 1
ATOM 2192 O O . ASP B 1 99 ? -20.344 9.844 -4.969 1 70.19 99 ASP B O 1
ATOM 2196 N N . GLU B 1 100 ? -20.312 11.711 -6.145 1 65.12 100 GLU B N 1
ATOM 2197 C CA . GLU B 1 100 ? -19.812 12.531 -5.039 1 65.12 100 GLU B CA 1
ATOM 2198 C C . GLU B 1 100 ? -20.844 12.617 -3.914 1 65.12 100 GLU B C 1
ATOM 2200 O O . GLU B 1 100 ? -20.5 12.844 -2.756 1 65.12 100 GLU B O 1
ATOM 2205 N N . GLN B 1 101 ? -22.125 12.391 -4.27 1 63.16 101 GLN B N 1
ATOM 2206 C CA . GLN B 1 101 ? -23.219 12.523 -3.299 1 63.16 101 GLN B CA 1
ATOM 2207 C C . GLN B 1 101 ? -23.359 11.242 -2.477 1 63.16 101 GLN B C 1
ATOM 2209 O O . GLN B 1 101 ? -23.969 11.258 -1.402 1 63.16 101 GLN B O 1
ATOM 2214 N N . ALA B 1 102 ? -22.938 10.18 -3.029 1 65.31 102 ALA B N 1
ATOM 2215 C CA . ALA B 1 102 ? -22.984 8.906 -2.318 1 65.31 102 ALA B CA 1
ATOM 2216 C C . ALA B 1 102 ? -21.625 8.203 -2.371 1 65.31 102 ALA B C 1
ATOM 2218 O O . ALA B 1 102 ? -21.469 7.188 -3.053 1 65.31 102 ALA B O 1
ATOM 2219 N N . PRO B 1 103 ? -20.672 8.766 -1.625 1 68.81 103 PRO B N 1
ATOM 2220 C CA . PRO B 1 103 ? -19.328 8.188 -1.723 1 68.81 103 PRO B CA 1
ATOM 2221 C C . PRO B 1 103 ? -19.25 6.77 -1.159 1 68.81 103 PRO B C 1
ATOM 2223 O O . PRO B 1 103 ? -19.922 6.457 -0.172 1 68.81 103 PRO B O 1
ATOM 2226 N N . 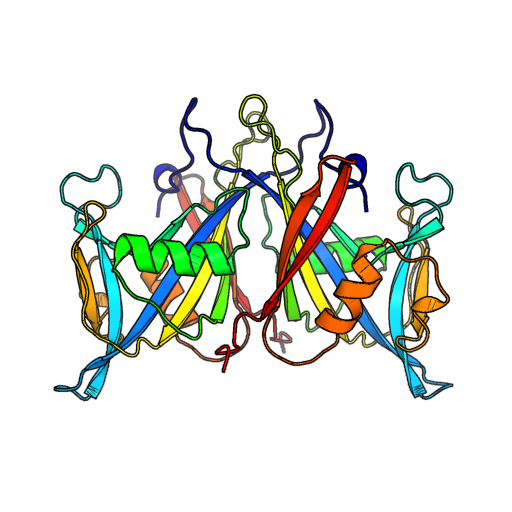ARG B 1 104 ? -18.812 5.812 -1.98 1 79.5 104 ARG B N 1
ATOM 2227 C CA . ARG B 1 104 ? -18.453 4.465 -1.552 1 79.5 104 ARG B CA 1
ATOM 2228 C C . ARG B 1 104 ? -16.953 4.32 -1.395 1 79.5 104 ARG B C 1
ATOM 2230 O O . ARG B 1 104 ? -16.188 5.02 -2.062 1 79.5 104 ARG B O 1
ATOM 2237 N N . PRO B 1 105 ? -16.609 3.484 -0.415 1 87.62 105 PRO B N 1
ATOM 2238 C CA . PRO B 1 105 ? -15.164 3.252 -0.323 1 87.62 105 PRO B CA 1
ATOM 2239 C C . PRO B 1 105 ? -14.586 2.625 -1.59 1 87.62 105 PRO B C 1
ATOM 2241 O O . PRO B 1 105 ? -15.25 1.821 -2.246 1 87.62 105 PRO B O 1
ATOM 2244 N N . GLY B 1 106 ? -13.43 3.07 -1.975 1 91.62 106 GLY B N 1
ATOM 2245 C CA . GLY B 1 106 ? -12.672 2.365 -2.996 1 91.62 106 GLY B CA 1
ATOM 2246 C C . GLY B 1 106 ? -12.039 1.083 -2.492 1 91.62 106 GLY B C 1
ATOM 2247 O O . GLY B 1 106 ? -12.367 0.608 -1.403 1 91.62 106 GLY B O 1
ATOM 2248 N N . VAL B 1 107 ? -11.195 0.484 -3.357 1 94.19 107 VAL B N 1
ATOM 2249 C CA . VAL B 1 107 ? -10.43 -0.705 -2.992 1 94.19 107 VAL B CA 1
ATOM 2250 C C . VAL B 1 107 ? -8.945 -0.476 -3.281 1 94.19 107 VAL B C 1
ATOM 2252 O O . VAL B 1 107 ? -8.594 0.089 -4.316 1 94.19 107 VAL B O 1
ATOM 2255 N N . LEU B 1 108 ? -8.133 -0.809 -2.363 1 96.81 108 LEU B N 1
ATOM 2256 C CA . LEU B 1 108 ? -6.688 -0.833 -2.568 1 96.81 108 LEU B CA 1
ATOM 2257 C C . LEU B 1 108 ? -6.16 -2.264 -2.562 1 96.81 108 LEU B C 1
ATOM 2259 O O . LEU B 1 108 ? -6.238 -2.955 -1.544 1 96.81 108 LEU B O 1
ATOM 2263 N N . VAL B 1 109 ? -5.609 -2.662 -3.705 1 97.75 109 VAL B N 1
ATOM 2264 C CA . VAL B 1 109 ? -5.105 -4.027 -3.836 1 97.75 109 VAL B CA 1
ATOM 2265 C C . VAL B 1 109 ? -3.58 -4.02 -3.762 1 97.75 109 VAL B C 1
ATOM 2267 O O . VAL B 1 109 ? -2.916 -3.354 -4.559 1 97.75 109 VAL B O 1
ATOM 2270 N N . PHE B 1 110 ? -3.057 -4.723 -2.803 1 98.12 110 PHE B N 1
ATOM 2271 C CA . PHE B 1 110 ? -1.618 -4.914 -2.67 1 98.12 110 PHE B CA 1
ATOM 2272 C C . PHE B 1 110 ? -1.182 -6.211 -3.346 1 98.12 110 PHE B C 1
ATOM 2274 O O . PHE B 1 110 ? -1.529 -7.301 -2.893 1 98.12 110 PHE B O 1
ATOM 2281 N N . VAL B 1 111 ? -0.413 -6.105 -4.41 1 97.94 111 VAL B N 1
ATOM 2282 C CA . VAL B 1 111 ? -0.015 -7.246 -5.227 1 97.94 111 VAL B CA 1
ATOM 2283 C C . VAL B 1 111 ? 1.352 -7.754 -4.773 1 97.94 111 VAL B C 1
ATOM 2285 O O . VAL B 1 111 ? 2.344 -7.023 -4.832 1 97.94 111 VAL B O 1
ATOM 2288 N N . PHE B 1 112 ? 1.414 -8.969 -4.355 1 97.25 112 PHE B N 1
ATOM 2289 C CA . PHE B 1 112 ? 2.643 -9.594 -3.879 1 97.25 112 PHE B CA 1
ATOM 2290 C C . PHE B 1 112 ? 3.078 -10.711 -4.82 1 97.25 112 PHE B C 1
ATOM 2292 O O . PHE B 1 112 ? 2.242 -11.352 -5.461 1 97.25 112 PHE B O 1
ATOM 2299 N N . HIS B 1 113 ? 4.371 -10.898 -4.852 1 96.81 113 HIS B N 1
ATOM 2300 C CA . HIS B 1 113 ? 4.961 -12.047 -5.52 1 96.81 113 HIS B CA 1
ATOM 2301 C C . HIS B 1 113 ? 5.906 -12.805 -4.59 1 96.81 113 HIS B C 1
ATOM 2303 O O . HIS B 1 113 ? 6.648 -12.188 -3.824 1 96.81 113 HIS B O 1
ATOM 2309 N N . GLY B 1 114 ? 5.832 -14.07 -4.594 1 94.69 114 GLY B N 1
ATOM 2310 C CA . GLY B 1 114 ? 6.766 -14.945 -3.906 1 94.69 114 GLY B CA 1
ATOM 2311 C C . GLY B 1 114 ? 7.09 -16.203 -4.688 1 94.69 114 GLY B C 1
ATOM 2312 O O . GLY B 1 114 ? 6.379 -16.562 -5.629 1 94.69 114 GLY B O 1
ATOM 2313 N N . VAL B 1 115 ? 8.203 -16.781 -4.309 1 93.75 115 VAL B N 1
ATOM 2314 C CA . VAL B 1 115 ? 8.578 -18.078 -4.855 1 93.75 115 VAL B CA 1
ATOM 2315 C C . VAL B 1 115 ? 8.297 -19.172 -3.824 1 93.75 115 VAL B C 1
ATOM 2317 O O . VAL B 1 115 ? 8.766 -19.094 -2.686 1 93.75 115 VAL B O 1
ATOM 2320 N N . SER B 1 116 ? 7.457 -20.109 -4.238 1 90.38 116 SER B N 1
ATOM 2321 C CA . SER B 1 116 ? 7.098 -21.172 -3.303 1 90.38 116 SER B CA 1
ATOM 2322 C C . SER B 1 116 ? 8.125 -22.297 -3.324 1 90.38 116 SER B C 1
ATOM 2324 O O . SER B 1 116 ? 8.5 -22.781 -4.395 1 90.38 116 SER B O 1
ATOM 2326 N N . PRO B 1 117 ? 8.547 -22.656 -2.111 1 80.69 117 PRO B N 1
ATOM 2327 C CA . PRO B 1 117 ? 9.477 -23.797 -2.041 1 80.69 117 PRO B CA 1
ATOM 2328 C C . PRO B 1 117 ? 8.797 -25.141 -2.318 1 80.69 117 PRO B C 1
ATOM 2330 O O . PRO B 1 117 ? 9.461 -26.125 -2.641 1 80.69 117 PRO B O 1
ATOM 2333 N N . SER B 1 118 ? 7.457 -25.172 -2.096 1 84.5 118 SER B N 1
ATOM 2334 C CA . SER B 1 118 ? 6.668 -26.375 -2.293 1 84.5 118 SER B CA 1
ATOM 2335 C C . SER B 1 118 ? 5.562 -26.156 -3.322 1 84.5 118 SER B C 1
ATOM 2337 O O . SER B 1 118 ? 5.066 -25.047 -3.479 1 84.5 118 SER B O 1
ATOM 2339 N N . ARG B 1 119 ? 5.238 -27.25 -4 1 90.06 119 ARG B N 1
ATOM 2340 C CA . ARG B 1 119 ? 4.152 -27.188 -4.973 1 90.06 119 ARG B CA 1
ATOM 2341 C C . ARG B 1 119 ? 2.902 -27.875 -4.441 1 90.06 119 ARG B C 1
ATOM 2343 O O . ARG B 1 119 ? 1.896 -27.984 -5.145 1 90.06 119 ARG B O 1
ATOM 2350 N N . GLU B 1 120 ? 3.068 -28.344 -3.209 1 89.44 120 GLU B N 1
ATOM 2351 C CA . GLU B 1 120 ? 1.908 -28.984 -2.586 1 89.44 120 GLU B CA 1
ATOM 2352 C C . GLU B 1 120 ? 0.869 -27.938 -2.182 1 89.44 120 GLU B C 1
ATOM 2354 O O . GLU B 1 120 ? 1.191 -26.969 -1.5 1 89.44 120 GLU B O 1
ATOM 2359 N N . VAL B 1 121 ? -0.32 -28.125 -2.736 1 88.88 121 VAL B N 1
ATOM 2360 C CA . VAL B 1 121 ? -1.402 -27.203 -2.436 1 88.88 121 VAL B CA 1
ATOM 2361 C C . VAL B 1 121 ? -2.609 -27.969 -1.897 1 88.88 121 VAL B C 1
ATOM 2363 O O . VAL B 1 121 ? -2.781 -29.156 -2.191 1 88.88 121 VAL B O 1
ATOM 2366 N N . GLN B 1 122 ? -3.344 -27.312 -1.013 1 87.5 122 GLN B N 1
ATOM 2367 C CA . GLN B 1 122 ? -4.555 -27.891 -0.438 1 87.5 122 GLN B CA 1
ATOM 2368 C C . GLN B 1 122 ? -5.801 -27.172 -0.936 1 87.5 122 GLN B C 1
ATOM 2370 O O . GLN B 1 122 ? -5.801 -25.938 -1.059 1 87.5 122 GLN B O 1
ATOM 2375 N N . THR B 1 123 ? -6.863 -27.938 -1.308 1 85.06 123 THR B N 1
ATOM 2376 C CA . THR B 1 123 ? -8.156 -27.359 -1.642 1 85.06 123 THR B CA 1
ATOM 2377 C C . THR B 1 123 ? -8.883 -26.891 -0.382 1 85.06 123 THR B C 1
ATOM 2379 O O . THR B 1 123 ? -8.867 -27.578 0.639 1 85.06 123 THR B O 1
ATOM 2382 N N . THR B 1 124 ? -9.391 -25.703 -0.499 1 79.56 124 THR B N 1
ATOM 2383 C CA . THR B 1 124 ? -10.188 -25.172 0.6 1 79.56 124 THR B CA 1
ATOM 2384 C C . THR B 1 124 ? -11.578 -24.766 0.111 1 79.56 124 THR B C 1
ATOM 2386 O O . THR B 1 124 ? -11.891 -24.922 -1.07 1 79.56 124 THR B O 1
ATOM 2389 N N . ASP B 1 125 ? -12.523 -24.266 1.045 1 77.88 125 ASP B N 1
ATOM 2390 C CA . ASP B 1 125 ? -13.867 -23.812 0.709 1 77.88 125 ASP B CA 1
ATOM 2391 C C . ASP B 1 125 ? -13.82 -22.609 -0.229 1 77.88 125 ASP B C 1
ATOM 2393 O O . ASP B 1 125 ? -14.797 -22.312 -0.923 1 77.88 125 ASP B O 1
ATOM 2397 N N . GLU B 1 126 ? -12.711 -21.984 -0.394 1 77.5 126 GLU B N 1
ATOM 2398 C CA . GLU B 1 126 ? -12.594 -20.781 -1.213 1 77.5 126 GLU B CA 1
ATOM 2399 C C . GLU B 1 126 ? -12.344 -21.125 -2.678 1 77.5 126 GLU B C 1
ATOM 2401 O O . GLU B 1 126 ? -12.617 -20.328 -3.568 1 77.5 126 GLU B O 1
ATOM 2406 N N . GLY B 1 127 ? -11.82 -22.375 -2.941 1 85.25 127 GLY B N 1
ATOM 2407 C CA . GLY B 1 127 ? -11.547 -22.797 -4.309 1 85.25 127 GLY B CA 1
ATOM 2408 C C . GLY B 1 127 ? -10.43 -23.812 -4.41 1 85.25 127 GLY B C 1
ATOM 2409 O O . GLY B 1 127 ? -10.023 -24.391 -3.402 1 85.25 127 GLY B O 1
ATOM 2410 N N . THR B 1 128 ? -10.133 -24.094 -5.68 1 91.19 128 THR B N 1
ATOM 2411 C CA . THR B 1 128 ? -9.102 -25.094 -5.949 1 91.19 128 THR B CA 1
ATOM 2412 C C . THR B 1 128 ? -7.832 -24.422 -6.469 1 91.19 128 THR B C 1
ATOM 2414 O O . THR B 1 128 ? -7.82 -23.875 -7.57 1 91.19 128 THR B O 1
ATOM 2417 N N . PRO B 1 129 ? -6.758 -24.516 -5.621 1 94.38 129 PRO B N 1
ATOM 2418 C CA . PRO B 1 129 ? -5.492 -23.984 -6.117 1 94.38 129 PRO B CA 1
ATOM 2419 C C . PRO B 1 129 ? -4.879 -24.844 -7.223 1 94.38 129 PRO B C 1
ATOM 2421 O O . PRO B 1 129 ? -4.887 -26.062 -7.129 1 94.38 129 PRO B O 1
ATOM 2424 N N . GLU B 1 130 ? -4.461 -24.156 -8.281 1 95.12 130 GLU B N 1
ATOM 2425 C CA . GLU B 1 130 ? -3.848 -24.828 -9.422 1 95.12 130 GLU B CA 1
ATOM 2426 C C . GLU B 1 130 ? -2.609 -24.078 -9.906 1 95.12 130 GLU B C 1
ATOM 2428 O O . GLU B 1 130 ? -2.605 -22.844 -9.961 1 95.12 130 GLU B O 1
ATOM 2433 N N . TRP B 1 131 ? -1.587 -24.844 -10.227 1 96.88 131 TRP B N 1
ATOM 2434 C CA . TRP B 1 131 ? -0.407 -24.266 -10.867 1 96.88 131 TRP B CA 1
ATOM 2435 C C . TRP B 1 131 ? -0.6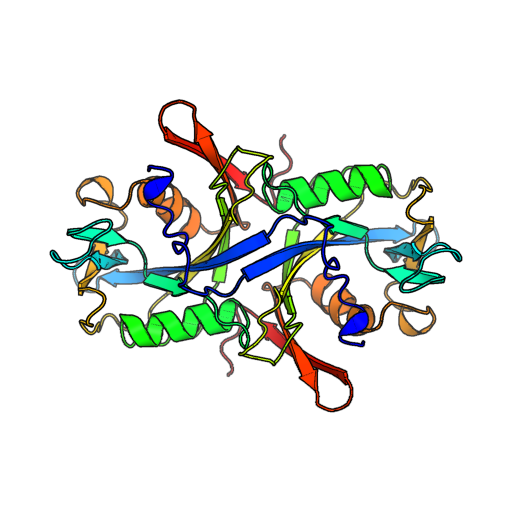21 -24.109 -12.367 1 96.88 131 TRP B C 1
ATOM 2437 O O . TRP B 1 131 ? -0.873 -25.078 -13.07 1 96.88 131 TRP B O 1
ATOM 2447 N N . ILE B 1 132 ? -0.535 -22.859 -12.852 1 97.19 132 ILE B N 1
ATOM 2448 C CA . ILE B 1 132 ? -0.786 -22.531 -14.25 1 97.19 132 ILE B CA 1
ATOM 2449 C C . ILE B 1 132 ? 0.504 -22.047 -14.906 1 97.19 132 ILE B C 1
ATOM 2451 O O . ILE B 1 132 ? 1.222 -21.219 -14.336 1 97.19 132 ILE B O 1
ATOM 2455 N N . PRO B 1 133 ? 0.81 -22.562 -16.141 1 97.94 133 PRO B N 1
ATOM 2456 C CA . PRO B 1 133 ? 2.006 -22.062 -16.812 1 97.94 133 PRO B CA 1
ATOM 2457 C C . PRO B 1 133 ? 1.928 -20.562 -17.109 1 97.94 133 PRO B C 1
ATOM 2459 O O . PRO B 1 133 ? 0.938 -20.094 -17.672 1 97.94 133 PRO B O 1
ATOM 2462 N N . VAL B 1 134 ? 2.988 -19.812 -16.75 1 97.62 134 VAL B N 1
ATOM 2463 C CA . VAL B 1 134 ? 3.018 -18.375 -16.906 1 97.62 134 VAL B CA 1
ATOM 2464 C C . VAL B 1 134 ? 2.939 -18.016 -18.391 1 97.62 134 VAL B C 1
ATOM 2466 O O . VAL B 1 134 ? 2.357 -16.984 -18.75 1 97.62 134 VAL B O 1
ATOM 2469 N N . ASN B 1 135 ? 3.463 -18.859 -19.281 1 96.5 135 ASN B N 1
ATOM 2470 C CA . ASN B 1 135 ? 3.5 -18.578 -20.703 1 96.5 135 ASN B CA 1
ATOM 2471 C C . ASN B 1 135 ? 2.203 -19 -21.391 1 96.5 135 ASN B C 1
ATOM 2473 O O . ASN B 1 135 ? 2.07 -18.875 -22.609 1 96.5 135 ASN B O 1
ATOM 2477 N N . ALA B 1 136 ? 1.194 -19.469 -20.656 1 96.75 136 ALA B N 1
ATOM 2478 C CA . ALA B 1 136 ? -0.045 -19.953 -21.266 1 96.75 136 ALA B CA 1
ATOM 2479 C C . ALA B 1 136 ? -1.263 -19.312 -20.609 1 96.75 136 ALA B C 1
ATOM 2481 O O . ALA B 1 136 ? -2.363 -19.859 -20.641 1 96.75 136 ALA B O 1
ATOM 2482 N N . LEU B 1 137 ? -1.103 -18.219 -19.922 1 96.69 137 LEU B N 1
ATOM 2483 C CA . LEU B 1 137 ? -2.172 -17.562 -19.172 1 96.69 137 LEU B CA 1
ATOM 2484 C C . LEU B 1 137 ? -3.377 -17.297 -20.078 1 96.69 137 LEU B C 1
ATOM 2486 O O . LEU B 1 137 ? -4.523 -17.391 -19.625 1 96.69 137 LEU B O 1
ATOM 2490 N N . GLY B 1 138 ? -3.15 -16.953 -21.344 1 95.56 138 GLY B N 1
ATOM 2491 C CA . GLY B 1 138 ? -4.207 -16.625 -22.297 1 95.56 138 GLY B CA 1
ATOM 2492 C C . GLY B 1 138 ? -5.156 -17.781 -22.547 1 95.56 138 GLY B C 1
ATOM 2493 O O . GLY B 1 138 ? -6.262 -17.578 -23.062 1 95.56 138 GLY B O 1
ATOM 2494 N N . SER B 1 139 ? -4.773 -18.969 -22.25 1 96.56 139 SER B N 1
ATOM 2495 C CA . SER B 1 139 ? -5.57 -20.172 -22.516 1 96.56 139 SER B CA 1
ATOM 2496 C C . SER B 1 139 ? -6.461 -20.516 -21.328 1 96.56 139 SER B C 1
ATOM 2498 O O . SER B 1 139 ? -7.203 -21.5 -21.359 1 96.56 139 SER B O 1
ATOM 2500 N N . TYR B 1 140 ? -6.41 -19.734 -20.234 1 96.69 140 TYR B N 1
ATOM 2501 C CA . TYR B 1 140 ? -7.191 -19.969 -19.016 1 96.69 140 TYR B CA 1
ATOM 2502 C C . TYR B 1 140 ? -8.148 -18.812 -18.766 1 96.69 140 TYR B C 1
ATOM 2504 O O . TYR B 1 140 ? -7.828 -17.656 -19.031 1 96.69 140 TYR B O 1
ATOM 2512 N N . PRO B 1 141 ? -9.312 -19.109 -18.281 1 96.06 141 PRO B N 1
ATOM 2513 C CA . PRO B 1 141 ? -10.266 -18.047 -17.969 1 96.06 141 PRO B CA 1
ATOM 2514 C C . PRO B 1 141 ? -9.922 -17.312 -16.688 1 96.06 141 PRO B C 1
ATOM 2516 O O . PRO B 1 141 ? -10.516 -17.578 -15.633 1 96.06 141 PRO B O 1
ATOM 2519 N N . LEU B 1 142 ? -9.047 -16.344 -16.781 1 96.56 142 LEU B N 1
ATOM 2520 C CA . LEU B 1 142 ? -8.641 -15.547 -15.625 1 96.56 142 LEU B CA 1
ATOM 2521 C C . LEU B 1 142 ? -9.641 -14.43 -15.352 1 96.56 142 LEU B C 1
ATOM 2523 O O . LEU B 1 142 ? -10.383 -14.023 -16.25 1 96.56 142 LEU B O 1
ATOM 2527 N N . VAL B 1 143 ? -9.734 -14.008 -14.086 1 94.12 143 VAL B N 1
ATOM 2528 C CA . VAL B 1 143 ? -10.32 -12.695 -13.828 1 94.12 143 VAL B CA 1
ATOM 2529 C C . VAL B 1 143 ? -9.633 -11.641 -14.695 1 94.12 143 VAL B C 1
ATOM 2531 O O . VAL B 1 143 ? -8.406 -11.648 -14.828 1 94.12 143 VAL B O 1
ATOM 2534 N N . ASP B 1 144 ? -10.32 -10.719 -15.234 1 90.81 144 ASP B N 1
ATOM 2535 C CA . ASP B 1 144 ? -9.922 -9.891 -16.359 1 90.81 144 ASP B CA 1
ATOM 2536 C C . ASP B 1 144 ? -8.617 -9.148 -16.078 1 90.81 144 ASP B C 1
ATOM 2538 O O . ASP B 1 144 ? -7.723 -9.102 -16.922 1 90.81 144 ASP B O 1
ATOM 2542 N N . ASP B 1 145 ? -8.5 -8.586 -14.914 1 94 145 ASP B N 1
ATOM 2543 C CA . ASP B 1 145 ? -7.348 -7.723 -14.672 1 94 145 ASP B CA 1
ATOM 2544 C C . ASP B 1 145 ? -6.09 -8.539 -14.406 1 94 145 ASP B C 1
ATOM 2546 O O . ASP B 1 145 ? -4.98 -8 -14.406 1 94 145 ASP B O 1
ATOM 2550 N N . LEU B 1 146 ? -6.184 -9.82 -14.289 1 96.81 146 LEU B N 1
ATOM 2551 C CA . LEU B 1 146 ? -5.008 -10.648 -14.016 1 96.81 146 LEU B CA 1
ATOM 2552 C C . LEU B 1 146 ? -4.102 -10.727 -15.242 1 96.81 146 LEU B C 1
ATOM 2554 O O . LEU B 1 146 ? -2.889 -10.898 -15.109 1 96.81 146 LEU B O 1
ATOM 2558 N N . TYR B 1 147 ? -4.742 -10.617 -16.438 1 96.12 147 TYR B N 1
ATOM 2559 C CA . TYR B 1 147 ? -3.928 -10.617 -17.641 1 96.12 147 TYR B CA 1
ATOM 2560 C C . TYR B 1 147 ? -2.951 -9.445 -17.641 1 96.12 147 TYR B C 1
ATOM 2562 O O . TYR B 1 147 ? -1.881 -9.523 -18.25 1 96.12 147 TYR B O 1
ATOM 2570 N N . GLU B 1 148 ? -3.279 -8.383 -16.922 1 95.19 148 GLU B N 1
ATOM 2571 C CA . GLU B 1 148 ? -2.408 -7.223 -16.781 1 95.19 148 GLU B CA 1
ATOM 2572 C C . GLU B 1 148 ? -1.504 -7.359 -15.562 1 95.19 148 GLU B C 1
ATOM 2574 O O . GLU B 1 148 ? -0.326 -6.996 -15.609 1 95.19 148 GLU B O 1
ATOM 2579 N N . LEU B 1 149 ? -2.014 -7.887 -14.516 1 97.56 149 LEU B N 1
ATOM 2580 C CA . LEU B 1 149 ? -1.339 -7.836 -13.219 1 97.56 149 LEU B CA 1
ATOM 2581 C C . LEU B 1 149 ? -0.256 -8.906 -13.133 1 97.56 149 LEU B C 1
ATOM 2583 O O . LEU B 1 149 ? 0.816 -8.664 -12.57 1 97.56 149 LEU B O 1
ATOM 2587 N N . ILE B 1 150 ? -0.512 -10.109 -13.641 1 98.31 150 ILE B N 1
ATOM 2588 C CA . ILE B 1 150 ? 0.426 -11.211 -13.469 1 98.31 150 ILE B CA 1
ATOM 2589 C C . ILE B 1 150 ? 1.754 -10.867 -14.141 1 98.31 150 ILE B C 1
ATOM 2591 O O . ILE B 1 150 ? 2.809 -10.922 -13.5 1 98.31 150 ILE B O 1
ATOM 2595 N N . PRO B 1 151 ? 1.768 -10.445 -15.461 1 96.56 151 PRO B N 1
ATOM 2596 C CA . PRO B 1 151 ? 3.055 -10.109 -16.078 1 96.56 151 PRO B CA 1
ATOM 2597 C C . PRO B 1 151 ? 3.787 -9 -15.32 1 96.56 151 PRO B C 1
ATOM 2599 O O . PRO B 1 151 ? 5.016 -9.031 -15.211 1 96.56 151 PRO B O 1
ATOM 2602 N N . ARG B 1 152 ? 3.113 -8.023 -14.805 1 95.94 152 ARG B N 1
ATOM 2603 C CA . ARG B 1 152 ? 3.736 -6.926 -14.07 1 95.94 152 ARG B CA 1
ATOM 2604 C C . ARG B 1 152 ? 4.312 -7.41 -12.742 1 95.94 152 ARG B C 1
ATOM 2606 O O . ARG B 1 152 ? 5.414 -7.012 -12.359 1 95.94 152 ARG B O 1
ATOM 2613 N N . ALA B 1 153 ? 3.578 -8.266 -12.07 1 96.75 153 ALA B N 1
ATOM 2614 C CA . ALA B 1 153 ? 3.973 -8.758 -10.758 1 96.75 153 ALA B CA 1
ATOM 2615 C C . ALA B 1 153 ? 5.184 -9.68 -10.859 1 96.75 153 ALA B C 1
ATOM 2617 O O . ALA B 1 153 ? 5.992 -9.758 -9.93 1 96.75 153 ALA B O 1
ATOM 2618 N N . LEU B 1 154 ? 5.281 -10.352 -11.969 1 96.25 154 LEU B N 1
ATOM 2619 C CA . LEU B 1 154 ? 6.309 -11.383 -12.094 1 96.25 154 LEU B CA 1
ATOM 2620 C C . LEU B 1 154 ? 7.594 -10.797 -12.672 1 96.25 154 LEU B C 1
ATOM 2622 O O . LEU B 1 154 ? 8.633 -11.461 -12.68 1 96.25 154 LEU B O 1
ATOM 2626 N N . ARG B 1 155 ? 7.539 -9.586 -13.109 1 90.75 155 ARG B N 1
ATOM 2627 C CA . ARG B 1 155 ? 8.727 -8.906 -13.641 1 90.75 155 ARG B CA 1
ATOM 2628 C C . ARG B 1 155 ? 9.508 -8.227 -12.516 1 90.75 155 ARG B C 1
ATOM 2630 O O . ARG B 1 155 ? 8.938 -7.512 -11.695 1 90.75 155 ARG B O 1
ATOM 2637 N N . PRO B 1 156 ? 10.859 -8.562 -12.516 1 86.19 156 PRO B N 1
ATOM 2638 C CA . PRO B 1 156 ? 11.656 -7.801 -11.547 1 86.19 156 PRO B CA 1
ATOM 2639 C C . PRO B 1 156 ? 11.688 -6.305 -11.852 1 86.19 156 PRO B C 1
ATOM 2641 O O . PRO B 1 156 ? 11.539 -5.906 -13.008 1 86.19 156 PRO B O 1
ATOM 2644 N N . GLY B 1 157 ? 11.875 -5.5 -10.852 1 84.75 157 GLY B N 1
ATOM 2645 C CA . GLY B 1 157 ? 11.93 -4.059 -11.055 1 84.75 157 GLY B CA 1
ATOM 2646 C C . GLY B 1 157 ? 11.195 -3.277 -9.984 1 84.75 157 GLY B C 1
ATOM 2647 O O . GLY B 1 157 ? 10.906 -3.809 -8.914 1 84.75 157 GLY B O 1
ATOM 2648 N N . PRO B 1 158 ? 10.938 -2.049 -10.297 1 88.19 158 PRO B N 1
ATOM 2649 C CA . PRO B 1 158 ? 10.227 -1.189 -9.352 1 88.19 158 PRO B CA 1
ATOM 2650 C C . PRO B 1 158 ? 8.766 -1.594 -9.172 1 88.19 158 PRO B C 1
ATOM 2652 O O . PRO B 1 158 ? 8.195 -2.26 -10.039 1 88.19 158 PRO B O 1
ATOM 2655 N N . ILE B 1 159 ? 8.273 -1.189 -8.094 1 92.88 159 ILE B N 1
ATOM 2656 C CA . ILE B 1 159 ? 6.855 -1.418 -7.82 1 92.88 159 ILE B CA 1
ATOM 2657 C C . ILE B 1 159 ? 6.004 -0.658 -8.836 1 92.88 159 ILE B C 1
ATOM 2659 O O . ILE B 1 159 ? 6.34 0.463 -9.219 1 92.88 159 ILE B O 1
ATOM 2663 N N . PHE B 1 160 ? 4.902 -1.275 -9.305 1 95.31 160 PHE B N 1
ATOM 2664 C CA . PHE B 1 160 ? 3.982 -0.557 -10.18 1 95.31 160 PHE B CA 1
ATOM 2665 C C . PHE B 1 160 ? 2.799 -0.014 -9.391 1 95.31 160 PHE B C 1
ATOM 2667 O O . PHE B 1 160 ? 2.459 -0.542 -8.328 1 95.31 160 PHE B O 1
ATOM 2674 N N . PHE B 1 161 ? 2.232 1.013 -9.867 1 96.44 161 PHE B N 1
ATOM 2675 C CA . PHE B 1 161 ? 1.008 1.598 -9.336 1 96.44 161 PHE B CA 1
ATOM 2676 C C . PHE B 1 161 ? -0.098 1.587 -10.383 1 96.44 161 PHE B C 1
ATOM 2678 O O . PHE B 1 161 ? 0.145 1.899 -11.555 1 96.44 161 PHE B O 1
ATOM 2685 N N . GLY B 1 162 ? -1.262 1.166 -10 1 96.06 162 GLY B N 1
ATOM 2686 C CA . GLY B 1 162 ? -2.4 1.134 -10.906 1 96.06 162 GLY B CA 1
ATOM 2687 C C . GLY B 1 162 ? -3.578 1.951 -10.414 1 96.06 162 GLY B C 1
ATOM 2688 O O . GLY B 1 162 ? -3.723 2.178 -9.203 1 96.06 162 GLY B O 1
ATOM 2689 N N . HIS B 1 163 ? -4.363 2.398 -11.297 1 95.56 163 HIS B N 1
ATOM 2690 C CA . HIS B 1 163 ? -5.625 3.082 -11.031 1 95.56 163 HIS B CA 1
ATOM 2691 C C . HIS B 1 163 ? -6.727 2.6 -11.961 1 95.56 163 HIS B C 1
ATOM 2693 O O . HIS B 1 163 ? -6.59 2.689 -13.188 1 95.56 163 HIS B O 1
ATOM 2699 N N . TYR B 1 164 ? -7.746 1.963 -11.328 1 94.19 164 TYR B N 1
ATOM 2700 C CA . TYR B 1 164 ? -8.938 1.542 -12.062 1 94.19 164 TYR B CA 1
ATOM 2701 C C . TYR B 1 164 ? -10.062 2.559 -11.914 1 94.19 164 TYR B C 1
ATOM 2703 O O . TYR B 1 164 ? -10.453 2.887 -10.789 1 94.19 164 TYR B O 1
ATOM 2711 N N . ARG B 1 165 ? -10.562 3.113 -12.953 1 92 165 ARG B N 1
ATOM 2712 C CA . ARG B 1 165 ? -11.648 4.09 -12.93 1 92 165 ARG B CA 1
ATOM 2713 C C . ARG B 1 165 ? -12.867 3.57 -13.68 1 92 165 ARG B C 1
ATOM 2715 O O . ARG B 1 165 ? -12.734 2.963 -14.742 1 92 165 ARG B O 1
ATOM 2722 N N . PRO B 1 166 ? -13.992 3.775 -13.086 1 88.62 166 PRO B N 1
ATOM 2723 C CA . PRO B 1 166 ? -15.195 3.342 -13.797 1 88.62 166 PRO B CA 1
ATOM 2724 C C . PRO B 1 166 ? -15.5 4.199 -15.016 1 88.62 166 PRO B C 1
ATOM 2726 O O . PRO B 1 166 ? -15.297 5.418 -14.992 1 88.62 166 PRO B O 1
ATOM 2729 N N . LEU B 1 167 ? -15.969 3.553 -16.047 1 88.25 167 LEU B N 1
ATOM 2730 C CA . LEU B 1 167 ? -16.438 4.227 -17.25 1 88.25 167 LEU B CA 1
ATOM 2731 C C . LEU B 1 167 ? -17.969 4.285 -17.281 1 88.25 167 LEU B C 1
ATOM 2733 O O . LEU B 1 167 ? -18.641 3.627 -16.484 1 88.25 167 LEU B O 1
ATOM 2737 N N . ALA B 1 168 ? -18.469 5.086 -18.172 1 85.31 168 ALA B N 1
ATOM 2738 C CA . ALA B 1 168 ? -19.906 5.336 -18.25 1 85.31 168 ALA B CA 1
ATOM 2739 C C . ALA B 1 168 ? -20.672 4.043 -18.516 1 85.31 168 ALA B C 1
ATOM 2741 O O . ALA B 1 168 ? -21.797 3.881 -18.047 1 85.31 168 ALA B O 1
ATOM 2742 N N . ASP B 1 169 ? -20.094 3.092 -19.172 1 86.75 169 ASP B N 1
ATOM 2743 C CA . ASP B 1 169 ? -20.781 1.864 -19.562 1 86.75 169 ASP B CA 1
ATOM 2744 C C . ASP B 1 169 ? -20.656 0.806 -18.469 1 86.75 169 ASP B C 1
ATOM 2746 O O . ASP B 1 169 ? -21.094 -0.333 -18.641 1 86.75 169 ASP B O 1
ATOM 2750 N N . GLY B 1 170 ? -19.922 1.111 -17.406 1 82.88 170 GLY B N 1
ATOM 2751 C CA . GLY B 1 170 ? -19.812 0.208 -16.281 1 82.88 170 GLY B CA 1
ATOM 2752 C C . GLY B 1 170 ? -18.516 -0.578 -16.266 1 82.88 170 GLY B C 1
ATOM 2753 O O . GLY B 1 170 ? -18.203 -1.246 -15.273 1 82.88 170 GLY B O 1
ATOM 2754 N N . THR B 1 171 ? -17.781 -0.503 -17.344 1 87.19 171 THR B N 1
ATOM 2755 C CA . THR B 1 171 ? -16.484 -1.169 -17.375 1 87.19 171 THR B CA 1
ATOM 2756 C C . THR B 1 171 ? -15.406 -0.297 -16.734 1 87.19 171 THR B C 1
ATOM 2758 O O . THR B 1 171 ? -15.688 0.825 -16.312 1 87.19 171 THR B O 1
ATOM 2761 N N . MET B 1 172 ? -14.266 -0.926 -16.516 1 90 172 MET B N 1
ATOM 2762 C CA . MET B 1 172 ? -13.18 -0.214 -15.836 1 90 172 MET B CA 1
ATOM 2763 C C . MET B 1 172 ? -12.086 0.161 -16.828 1 90 172 MET B C 1
ATOM 2765 O O . MET B 1 172 ? -11.742 -0.628 -17.703 1 90 172 MET B O 1
ATOM 2769 N N . ALA B 1 173 ? -11.594 1.286 -16.719 1 91.38 173 ALA B N 1
ATOM 2770 C CA . ALA B 1 173 ? -10.359 1.686 -17.391 1 91.38 173 ALA B CA 1
ATOM 2771 C C . ALA B 1 173 ? -9.156 1.5 -16.453 1 91.38 173 ALA B C 1
ATOM 2773 O O . ALA B 1 173 ? -9.203 1.895 -15.289 1 91.38 173 ALA B O 1
ATOM 2774 N N . TYR B 1 174 ? -8.102 0.849 -17.016 1 91.88 174 TYR B N 1
ATOM 2775 C CA . TYR B 1 174 ? -6.891 0.582 -16.25 1 91.88 174 TYR B CA 1
ATOM 2776 C C . TYR B 1 174 ? -5.766 1.527 -16.641 1 91.88 174 TYR B C 1
ATOM 2778 O O . TYR B 1 174 ? -5.559 1.788 -17.828 1 91.88 174 TYR B O 1
ATOM 2786 N N . ALA B 1 175 ? -5.109 2.064 -15.734 1 94.31 175 ALA B N 1
ATOM 2787 C CA . ALA B 1 175 ? -3.863 2.801 -15.938 1 94.31 175 ALA B CA 1
ATOM 2788 C C . ALA B 1 175 ? -2.791 2.352 -14.953 1 94.31 175 ALA B C 1
ATOM 2790 O O . ALA B 1 175 ? -3.08 2.121 -13.773 1 94.31 175 ALA B O 1
ATOM 2791 N N . PHE B 1 176 ? -1.566 2.158 -15.492 1 94.19 176 PHE B N 1
ATOM 2792 C CA . PHE B 1 176 ? -0.463 1.729 -14.641 1 94.19 176 PHE B CA 1
ATOM 2793 C C . PHE B 1 176 ? 0.728 2.67 -14.781 1 94.19 176 PHE B C 1
ATOM 2795 O O . PHE B 1 176 ? 0.989 3.189 -15.867 1 94.19 176 PHE B O 1
ATOM 2802 N N . THR B 1 177 ? 1.388 2.941 -13.664 1 87.88 177 THR B N 1
ATOM 2803 C CA . THR B 1 177 ? 2.66 3.656 -13.633 1 87.88 177 THR B CA 1
ATOM 2804 C C . THR B 1 177 ? 3.703 2.867 -12.844 1 87.88 177 THR B C 1
ATOM 2806 O O . THR B 1 177 ? 3.359 2.016 -12.023 1 87.88 177 THR B O 1
ATOM 2809 N N . GLU B 1 178 ? 4.953 3.035 -13.234 1 79.19 178 GLU B N 1
ATOM 2810 C CA . GLU B 1 178 ? 6.031 2.4 -12.484 1 79.19 178 GLU B CA 1
ATOM 2811 C C . GLU B 1 178 ? 6.707 3.393 -11.547 1 79.19 178 GLU B C 1
ATOM 2813 O O . GLU B 1 178 ? 6.879 4.562 -11.891 1 79.19 178 GLU B O 1
ATOM 2818 N N . GLY B 1 179 ? 6.742 3.191 -10.18 1 65.31 179 GLY B N 1
ATOM 2819 C CA . GLY B 1 179 ? 7.285 4.062 -9.148 1 65.31 179 GLY B CA 1
ATOM 2820 C C . GLY B 1 179 ? 8.688 4.547 -9.461 1 65.31 179 GLY B C 1
ATOM 2821 O O . GLY B 1 179 ? 9.102 5.617 -9.008 1 65.31 179 GLY B O 1
ATOM 2822 N N . GLY B 1 180 ? 9.648 3.83 -10.227 1 54.19 180 GLY B N 1
ATOM 2823 C CA . GLY B 1 180 ? 11.031 4.219 -10.469 1 54.19 180 GLY B CA 1
ATOM 2824 C C . GLY B 1 180 ? 11.211 5.004 -11.758 1 54.19 180 GLY B C 1
ATOM 2825 O O . GLY B 1 180 ? 12.297 5.516 -12.031 1 54.19 180 GLY B O 1
ATOM 2826 N N . ASP B 1 181 ? 10.4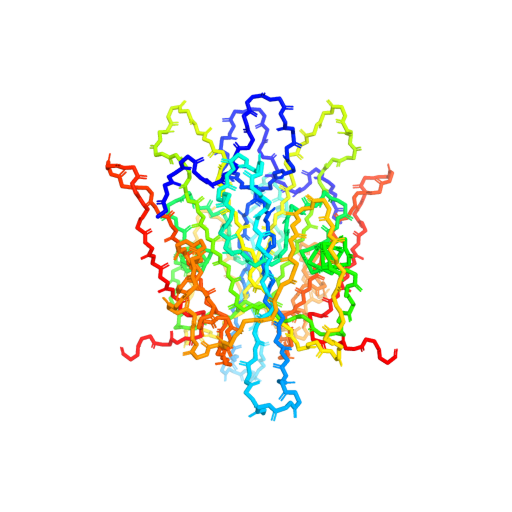92 4.902 -12.828 1 44.47 181 ASP B N 1
ATOM 2827 C CA . ASP B 1 181 ? 10.844 5.398 -14.156 1 44.47 181 ASP B CA 1
ATOM 2828 C C . ASP B 1 181 ? 10.648 6.91 -14.25 1 44.47 181 ASP B C 1
ATOM 2830 O O . ASP B 1 181 ? 9.672 7.449 -13.711 1 44.47 181 ASP B O 1
ATOM 2834 N N . ASP B 1 182 ? 11.836 7.781 -14.398 1 33.5 182 ASP B N 1
ATOM 2835 C CA . ASP B 1 182 ? 11.898 9.023 -15.164 1 33.5 182 ASP B CA 1
ATOM 2836 C C . ASP B 1 182 ? 11.078 8.914 -16.453 1 33.5 182 ASP B C 1
ATOM 2838 O O . ASP B 1 182 ? 11.289 8.008 -17.25 1 33.5 182 ASP B O 1
ATOM 2842 N N . PRO B 1 183 ? 9.914 9.359 -16.672 1 29.47 183 PRO B N 1
ATOM 2843 C CA . PRO B 1 183 ? 9.742 9.398 -18.125 1 29.47 183 PRO B CA 1
ATOM 2844 C C . PRO B 1 183 ? 10.953 9.977 -18.859 1 29.47 183 PRO B C 1
ATOM 2846 O O . PRO B 1 183 ? 11.625 10.867 -18.328 1 29.47 183 PRO B O 1
ATOM 2849 N N . GLY B 1 184 ? 11.914 9.25 -19.703 1 23.77 184 GLY B N 1
ATOM 2850 C CA . GLY B 1 184 ? 12.547 10.141 -20.656 1 23.77 184 GLY B CA 1
ATOM 2851 C C . GLY B 1 184 ? 11.648 11.289 -21.094 1 23.77 184 GLY B C 1
ATOM 2852 O O . GLY B 1 184 ? 10.422 11.164 -21.078 1 23.77 184 GLY B O 1
#

Organism: NCBI:txid1204385

Radius of gyration: 21.05 Å; Cα contacts (8 Å, |Δi|>4): 846; chains: 2; bounding box: 54×60×50 Å

pLDDT: mean 87.51, std 13.41, range [23.77, 98.31]

Solvent-accessible surface area (backbone atoms only — not comparable to full-atom values): 20026 Å² total; per-residue (Å²): 94,47,58,89,69,68,73,73,65,58,98,81,56,84,67,54,36,25,33,49,29,34,34,34,40,37,29,40,66,38,87,87,79,66,45,56,23,33,43,28,28,31,25,37,80,83,42,89,70,60,46,61,19,32,35,60,40,46,41,72,40,58,73,90,50,28,76,66,58,32,40,50,48,32,36,35,70,54,30,67,41,82,66,64,37,48,41,76,26,30,40,33,32,34,36,63,54,89,46,83,88,61,74,52,59,26,37,36,36,39,31,31,30,30,64,42,90,64,86,75,67,40,74,40,98,75,20,43,63,42,78,38,51,63,94,48,52,90,81,47,64,51,44,64,65,47,76,61,46,50,64,56,44,72,44,88,74,67,38,32,38,24,33,35,40,68,42,96,88,42,39,54,44,81,46,78,46,57,40,55,60,53,77,126,95,46,57,88,68,68,71,72,66,57,99,82,56,84,69,53,38,26,33,49,28,34,35,34,40,37,31,40,66,38,86,86,79,65,45,54,24,33,42,27,28,31,26,39,78,82,41,88,70,61,47,61,18,32,36,59,40,47,41,73,42,57,72,92,50,29,74,68,57,33,39,52,49,30,35,34,71,53,28,68,40,83,64,65,38,46,38,77,26,32,41,34,32,33,36,61,55,89,45,83,90,62,74,54,60,26,37,35,36,39,32,31,29,31,63,43,91,64,86,75,67,40,74,40,98,76,20,43,62,41,79,38,51,61,92,48,52,88,81,46,64,52,45,63,66,47,77,60,45,50,65,56,44,71,46,87,74,65,38,32,38,23,32,35,40,68,43,96,87,41,40,54,46,81,46,76,47,56,38,57,58,52,78,129